Protein 2I9I (pdb70)

Nearest PDB structures (foldseek):
  2i9i-assembly1_A-2  TM=1.005E+00  e=9.615E-50  Helicobacter pylori
  3bgh-assembly1_A  TM=8.836E-01  e=1.003E-18  Helicobacter pylori 26695
  3bgh-assembly1_B  TM=8.762E-01  e=1.369E-18  Helicobacter pylori 26695
  8t8d-assembly2_B  TM=7.432E-01  e=3.259E-13  Helicobacter pylori 26695
  8t8d-assembly4_D  TM=7.577E-01  e=1.204E-12  Helicobacter pylori 26695

B-factor: mean 23.49, std 7.82, range [9.91, 57.07]

Structure (mmCIF, N/CA/C/O backbone):
data_2I9I
#
_entry.id   2I9I
#
_cell.length_a   52.544
_cell.length_b   82.803
_cell.length_c   126.236
_cell.angle_alpha   90.00
_cell.angle_beta   90.00
_cell.angle_gamma   90.00
#
_symmetry.space_group_name_H-M   'C 2 2 21'
#
loop_
_entity.id
_entity.type
_entity.pdbx_description
1 polymer 'Hypothetical protein'
2 water water
#
loop_
_atom_site.group_PDB
_atom_site.id
_atom_site.type_symbol
_atom_site.label_atom_id
_atom_site.label_alt_id
_atom_site.label_comp_id
_atom_site.label_asym_id
_atom_site.label_entity_id
_atom_site.label_seq_id
_atom_site.pdbx_PDB_ins_code
_atom_site.Cartn_x
_atom_site.Cartn_y
_atom_site.Cartn_z
_atom_site.occupancy
_atom_site.B_iso_or_equiv
_atom_site.auth_seq_id
_atom_site.auth_comp_id
_atom_site.auth_asym_id
_atom_site.auth_atom_id
_atom_site.pdbx_PDB_model_num
ATOM 1 N N . GLU A 1 19 ? 16.407 36.203 36.993 1.00 30.79 51 GLU A N 1
ATOM 2 C CA . GLU A 1 19 ? 14.993 36.176 37.474 1.00 32.27 51 GLU A CA 1
ATOM 3 C C . GLU A 1 19 ? 14.857 35.226 38.642 1.00 30.17 51 GLU A C 1
ATOM 4 O O . GLU A 1 19 ? 15.319 34.095 38.574 1.00 29.93 51 GLU A O 1
ATOM 10 N N . ARG A 1 20 ? 14.168 35.664 39.691 1.00 29.08 52 ARG A N 1
ATOM 11 C CA . ARG A 1 20 ? 13.945 34.791 40.838 1.00 28.55 52 ARG A CA 1
ATOM 12 C C . ARG A 1 20 ? 12.458 34.609 41.038 1.00 27.74 52 ARG A C 1
ATOM 13 O O . ARG A 1 20 ? 11.704 35.600 41.089 1.00 28.62 52 ARG A O 1
ATOM 21 N N . MET A 1 21 ? 12.059 33.353 41.179 1.00 25.49 53 MET A N 1
ATOM 22 C CA . MET A 1 21 ? 10.663 32.942 41.166 1.00 25.17 53 MET A CA 1
ATOM 23 C C . MET A 1 21 ? 10.329 32.126 42.417 1.00 24.19 53 MET A C 1
ATOM 24 O O . MET A 1 21 ? 11.161 31.371 42.917 1.00 22.61 53 MET A O 1
ATOM 29 N N . LYS A 1 22 ? 9.095 32.272 42.905 1.00 23.69 54 LYS A N 1
ATOM 30 C CA . LYS A 1 22 ? 8.582 31.463 43.989 1.00 24.04 54 LYS A CA 1
ATOM 31 C C . LYS A 1 22 ? 8.165 30.110 43.434 1.00 23.18 54 LYS A C 1
ATOM 32 O O . LYS A 1 22 ? 7.999 29.963 42.206 1.00 24.53 54 LYS A O 1
ATOM 38 N N . THR A 1 23 ? 8.031 29.118 44.311 1.00 21.06 55 THR A N 1
ATOM 39 C CA . THR A 1 23 ? 7.416 27.851 43.947 1.00 20.85 55 THR A CA 1
ATOM 40 C C . THR A 1 23 ? 6.223 27.539 44.840 1.00 21.48 55 THR A C 1
ATOM 41 O O . THR A 1 23 ? 6.045 28.191 45.873 1.00 21.56 55 THR A O 1
ATOM 45 N N . SER A 1 24 ? 5.472 26.506 44.466 1.00 21.69 56 SER A N 1
ATOM 46 C CA . SER A 1 24 ? 4.283 26.071 45.201 1.00 23.47 56 SER A CA 1
ATOM 47 C C . SER A 1 24 ? 4.388 24.621 45.720 1.00 24.22 56 SER A C 1
ATOM 48 O O . SER A 1 24 ? 4.888 23.726 45.027 1.00 23.10 56 SER A O 1
ATOM 51 N N . SER A 1 25 ? 3.899 24.361 46.938 1.00 25.84 57 SER A N 1
ATOM 52 C CA . SER A 1 25 ? 3.720 22.958 47.353 1.00 27.27 57 SER A CA 1
ATOM 53 C C . SER A 1 25 ? 2.312 22.443 46.993 1.00 27.60 57 SER A C 1
ATOM 54 O O . SER A 1 25 ? 2.020 21.268 47.197 1.00 28.80 57 SER A O 1
ATOM 57 N N . GLU A 1 26 ? 1.460 23.313 46.441 1.00 26.93 58 GLU A N 1
ATOM 58 C CA . GLU A 1 26 ? 0.046 22.945 46.153 1.00 27.29 58 GLU A CA 1
ATOM 59 C C . GLU A 1 26 ? -0.190 22.567 44.689 1.00 27.04 58 GLU A C 1
ATOM 60 O O . GLU A 1 26 ? -0.811 21.527 44.401 1.00 27.98 58 GLU A O 1
ATOM 66 N N . HIS A 1 27 ? 0.358 23.381 43.791 1.00 25.85 59 HIS A N 1
ATOM 67 C CA . HIS A 1 27 ? 0.110 23.289 42.348 1.00 24.10 59 HIS A CA 1
ATOM 68 C C . HIS A 1 27 ? 1.447 23.275 41.574 1.00 23.61 59 HIS A C 1
ATOM 69 O O . HIS A 1 27 ? 2.228 24.201 41.681 1.00 23.37 59 HIS A O 1
ATOM 76 N N . VAL A 1 28 ? 1.698 22.215 40.820 1.00 21.77 60 VAL A N 1
ATOM 77 C CA . VAL A 1 28 ? 2.866 22.169 39.921 1.00 22.29 60 VAL A CA 1
ATOM 78 C C . VAL A 1 28 ? 2.485 22.913 38.619 1.00 21.80 60 VAL A C 1
ATOM 79 O O . VAL A 1 28 ? 1.495 22.548 37.965 1.00 21.42 60 VAL A O 1
ATOM 83 N N . THR A 1 29 ? 3.241 23.951 38.277 1.00 21.42 61 THR A N 1
ATOM 84 C CA . THR A 1 29 ? 3.028 24.768 37.069 1.00 21.03 61 THR A CA 1
ATOM 85 C C . THR A 1 29 ? 3.146 23.833 35.837 1.00 20.71 61 THR A C 1
ATOM 86 O O . THR A 1 29 ? 4.148 23.147 35.683 1.00 20.54 61 THR A O 1
ATOM 90 N N . PRO A 1 30 ? 2.093 23.768 34.990 1.00 20.37 62 PRO A N 1
ATOM 91 C CA . PRO A 1 30 ? 2.233 22.909 33.811 1.00 20.37 62 PRO A CA 1
ATOM 92 C C . PRO A 1 30 ? 3.372 23.355 32.888 1.00 19.44 62 PRO A C 1
ATOM 93 O O . PRO A 1 30 ? 3.614 24.546 32.737 1.00 17.79 62 PRO A O 1
ATOM 97 N N . LEU A 1 31 ? 4.001 22.394 32.232 1.00 19.62 63 LEU A N 1
ATOM 98 C CA . LEU A 1 31 ? 4.934 22.734 31.128 1.00 21.13 63 LEU A CA 1
ATOM 99 C C . LEU A 1 31 ? 4.177 23.402 29.991 1.00 21.46 63 LEU A C 1
ATOM 100 O O . LEU A 1 31 ? 3.041 23.030 29.688 1.00 22.54 63 LEU A O 1
ATOM 105 N N . ASP A 1 32 ? 4.787 24.415 29.391 1.00 22.39 64 ASP A N 1
ATOM 106 C CA . ASP A 1 32 ? 4.150 25.173 28.343 1.00 23.39 64 ASP A CA 1
ATOM 107 C C . ASP A 1 32 ? 5.216 25.538 27.314 1.00 22.22 64 ASP A C 1
ATOM 108 O O . ASP A 1 32 ? 5.692 26.663 27.303 1.00 21.26 64 ASP A O 1
ATOM 113 N N . PHE A 1 33 ? 5.620 24.574 26.497 1.00 21.11 65 PHE A N 1
ATOM 114 C CA . PHE A 1 33 ? 6.688 24.811 25.495 1.00 20.75 65 PHE A CA 1
ATOM 115 C C . PHE A 1 33 ? 6.077 25.352 24.197 1.00 21.50 65 PHE A C 1
ATOM 116 O O . PHE A 1 33 ? 6.023 24.657 23.175 1.00 21.21 65 PHE A O 1
ATOM 124 N N . ASN A 1 34 ? 5.666 26.611 24.260 1.00 22.33 66 ASN A N 1
ATOM 125 C CA . ASN A 1 34 ? 5.075 27.301 23.139 1.00 23.29 66 ASN A CA 1
ATOM 126 C C . ASN A 1 34 ? 5.250 28.808 23.253 1.00 24.47 66 ASN A C 1
ATOM 127 O O . ASN A 1 34 ? 4.910 29.448 24.287 1.00 25.57 66 ASN A O 1
ATOM 132 N N . TYR A 1 35 ? 5.785 29.387 22.188 1.00 24.23 67 TYR A N 1
ATOM 133 C CA . TYR A 1 35 ? 6.068 30.798 22.125 1.00 25.03 67 TYR A CA 1
ATOM 134 C C . TYR A 1 35 ? 5.340 31.294 20.883 1.00 27.49 67 TYR A C 1
ATOM 135 O O . TYR A 1 35 ? 5.700 30.910 19.782 1.00 26.80 67 TYR A O 1
ATOM 144 N N . PRO A 1 36 ? 4.269 32.074 21.055 1.00 29.86 68 PRO A N 1
ATOM 145 C CA . PRO A 1 36 ? 3.513 32.558 19.881 1.00 31.22 68 PRO A CA 1
ATOM 146 C C . PRO A 1 36 ? 4.344 33.352 18.866 1.00 31.62 68 PRO A C 1
ATOM 147 O O . PRO A 1 36 ? 5.037 34.294 19.239 1.00 32.13 68 PRO A O 1
ATOM 151 N N . ILE A 1 37 ? 4.286 32.935 17.603 1.00 32.27 69 ILE A N 1
ATOM 152 C CA . ILE A 1 37 ? 5.002 33.602 16.491 1.00 32.82 69 ILE A CA 1
ATOM 153 C C . ILE A 1 37 ? 3.989 34.290 15.540 1.00 33.37 69 ILE A C 1
ATOM 154 O O . ILE A 1 37 ? 2.993 33.704 15.168 1.00 32.65 69 ILE A O 1
ATOM 159 N N . HIS A 1 38 ? 4.258 35.534 15.174 1.00 33.97 70 HIS A N 1
ATOM 160 C CA . HIS A 1 38 ? 3.347 36.350 14.361 1.00 35.68 70 HIS A CA 1
ATOM 161 C C . HIS A 1 38 ? 4.104 36.830 13.111 1.00 35.09 70 HIS A C 1
ATOM 162 O O . HIS A 1 38 ? 4.729 37.885 13.110 1.00 35.91 70 HIS A O 1
ATOM 169 N N . ILE A 1 39 ? 4.095 36.007 12.072 1.00 35.32 71 ILE A N 1
ATOM 170 C CA . ILE A 1 39 ? 4.791 36.311 10.823 1.00 34.57 71 ILE A CA 1
ATOM 171 C C . ILE A 1 39 ? 3.774 36.074 9.714 1.00 34.67 71 ILE A C 1
ATOM 172 O O . ILE A 1 39 ? 3.168 35.012 9.648 1.00 35.05 71 ILE A O 1
ATOM 177 N N . VAL A 1 40 ? 3.577 37.077 8.859 1.00 35.49 72 VAL A N 1
ATOM 178 C CA . VAL A 1 40 ? 2.683 36.945 7.700 1.00 36.25 72 VAL A CA 1
ATOM 179 C C . VAL A 1 40 ? 3.287 35.973 6.673 1.00 35.85 72 VAL A C 1
ATOM 180 O O . VAL A 1 40 ? 4.450 36.131 6.277 1.00 35.74 72 VAL A O 1
ATOM 184 N N . GLN A 1 41 ? 2.495 34.982 6.259 1.00 35.30 73 GLN A N 1
ATOM 185 C CA . GLN A 1 41 ? 2.912 34.012 5.239 1.00 34.98 73 GLN A CA 1
ATOM 186 C C . GLN A 1 41 ? 3.458 34.709 3.981 1.00 34.56 73 GLN A C 1
ATOM 187 O O . GLN A 1 41 ? 2.722 35.370 3.239 1.00 34.62 73 GLN A O 1
ATOM 193 N N . ALA A 1 42 ? 4.767 34.595 3.771 1.00 33.34 74 ALA A N 1
ATOM 194 C CA . ALA A 1 42 ? 5.397 35.124 2.567 1.00 32.15 74 ALA A CA 1
ATOM 195 C C . ALA A 1 42 ? 5.192 34.164 1.384 1.00 31.75 74 ALA A C 1
ATOM 196 O O . ALA A 1 42 ? 4.866 32.985 1.576 1.00 31.04 74 ALA A O 1
ATOM 198 N N . PRO A 1 43 ? 5.379 34.655 0.140 1.00 32.30 75 PRO A N 1
ATOM 199 C CA . PRO A 1 43 ? 5.269 33.697 -0.983 1.00 32.15 75 PRO A CA 1
ATOM 200 C C . PRO A 1 43 ? 6.416 32.670 -1.027 1.00 31.18 75 PRO A C 1
ATOM 201 O O . PRO A 1 43 ? 7.519 32.939 -0.539 1.00 31.16 75 PRO A O 1
ATOM 205 N N . GLN A 1 44 ? 6.148 31.507 -1.606 1.00 31.05 76 GLN A N 1
ATOM 206 C CA . GLN A 1 44 ? 7.167 30.478 -1.783 1.00 30.50 76 GLN A CA 1
ATOM 207 C C . GLN A 1 44 ? 8.392 30.997 -2.523 1.00 29.57 76 GLN A C 1
ATOM 208 O O . GLN A 1 44 ? 8.265 31.512 -3.630 1.00 30.25 76 GLN A O 1
ATOM 214 N N . ASN A 1 45 ? 9.576 30.856 -1.931 1.00 26.85 77 ASN A N 1
ATOM 215 C CA . ASN A 1 45 ? 10.804 31.259 -2.614 1.00 25.49 77 ASN A CA 1
ATOM 216 C C . ASN A 1 45 ? 11.572 30.117 -3.290 1.00 23.81 77 ASN A C 1
ATOM 217 O O . ASN A 1 45 ? 12.623 30.351 -3.912 1.00 24.11 77 ASN A O 1
ATOM 222 N N . HIS A 1 46 ? 11.041 28.900 -3.174 1.00 22.97 78 HIS A N 1
ATOM 223 C CA . HIS A 1 46 ? 11.611 27.681 -3.783 1.00 24.08 78 HIS A CA 1
ATOM 224 C C . HIS A 1 46 ? 13.018 27.261 -3.280 1.00 24.26 78 HIS A C 1
ATOM 225 O O . HIS A 1 46 ? 13.655 26.372 -3.882 1.00 25.02 78 HIS A O 1
ATOM 232 N N . HIS A 1 47 ? 13.501 27.899 -2.209 1.00 22.88 79 HIS A N 1
ATOM 233 C CA . HIS A 1 47 ? 14.729 27.474 -1.525 1.00 21.56 79 HIS A CA 1
ATOM 234 C C . HIS A 1 47 ? 14.381 26.431 -0.451 1.00 21.60 79 HIS A C 1
ATOM 235 O O . HIS A 1 47 ? 13.266 26.439 0.134 1.00 21.81 79 HIS A O 1
ATOM 242 N N . VAL A 1 48 ? 15.289 25.507 -0.214 1.00 19.26 80 VAL A N 1
ATOM 243 C CA . VAL A 1 48 ? 15.038 24.529 0.822 1.00 18.54 80 VAL A CA 1
ATOM 244 C C . VAL A 1 48 ? 16.140 24.621 1.874 1.00 17.54 80 VAL A C 1
ATOM 245 O O . VAL A 1 48 ? 17.316 24.608 1.550 1.00 17.41 80 VAL A O 1
ATOM 249 N N . VAL A 1 49 ? 15.733 24.686 3.135 1.00 16.61 81 VAL A N 1
ATOM 250 C CA . VAL A 1 49 ? 16.728 24.706 4.221 1.00 17.58 81 VAL A CA 1
ATOM 251 C C . VAL A 1 49 ? 16.677 23.374 5.011 1.00 16.65 81 VAL A C 1
ATOM 252 O O . VAL A 1 49 ? 15.639 22.704 5.006 1.00 17.16 81 VAL A O 1
ATOM 256 N N . GLY A 1 50 ? 17.761 23.026 5.712 1.00 14.13 82 GLY A N 1
ATOM 257 C CA . GLY A 1 50 ? 17.791 21.800 6.495 1.00 15.22 82 GLY A CA 1
ATOM 258 C C . GLY A 1 50 ? 17.921 22.242 7.937 1.00 15.22 82 GLY A C 1
ATOM 259 O O . GLY A 1 50 ? 18.383 23.366 8.207 1.00 15.58 82 GLY A O 1
ATOM 260 N N . ILE A 1 51 ? 17.392 21.434 8.830 1.00 15.11 83 ILE A N 1
ATOM 261 C CA . ILE A 1 51 ? 17.530 21.648 10.274 1.00 17.65 83 ILE A CA 1
ATOM 262 C C . ILE A 1 51 ? 18.038 20.318 10.835 1.00 17.52 83 ILE A C 1
ATOM 263 O O . ILE A 1 51 ? 17.433 19.259 10.590 1.00 18.25 83 ILE A O 1
ATOM 268 N N . LEU A 1 52 ? 19.151 20.354 11.563 1.00 18.14 84 LEU A N 1
ATOM 269 C CA . LEU A 1 52 ? 19.709 19.134 12.146 1.00 19.03 84 LEU A CA 1
ATOM 270 C C . LEU A 1 52 ? 19.020 18.912 13.502 1.00 19.67 84 LEU A C 1
ATOM 271 O O . LEU A 1 52 ? 18.534 19.855 14.119 1.00 18.14 84 LEU A O 1
ATOM 276 N N . THR A 1 53 ? 18.930 17.665 13.915 1.00 20.70 85 THR A N 1
ATOM 277 C CA . THR A 1 53 ? 18.429 17.354 15.260 1.00 21.31 85 THR A CA 1
ATOM 278 C C . THR A 1 53 ? 19.324 18.114 16.254 1.00 21.30 85 THR A C 1
ATOM 279 O O . THR A 1 53 ? 20.541 18.051 16.152 1.00 20.92 85 THR A O 1
ATOM 283 N N . PRO A 1 54 ? 18.726 18.903 17.152 1.00 21.62 86 PRO A N 1
ATOM 284 C CA . PRO A 1 54 ? 19.615 19.606 18.098 1.00 22.47 86 PRO A CA 1
ATOM 285 C C . PRO A 1 54 ? 20.356 18.638 19.006 1.00 23.47 86 PRO A C 1
ATOM 286 O O . PRO A 1 54 ? 19.879 17.503 19.265 1.00 24.08 86 PRO A O 1
ATOM 290 N N . ARG A 1 55 ? 21.526 19.086 19.465 1.00 23.80 87 ARG A N 1
ATOM 291 C CA . ARG A 1 55 ? 22.337 18.357 20.424 1.00 23.64 87 ARG A CA 1
ATOM 292 C C . ARG A 1 55 ? 22.532 19.211 21.696 1.00 21.95 87 ARG A C 1
ATOM 293 O O . ARG A 1 55 ? 23.598 19.848 21.885 1.00 20.72 87 ARG A O 1
ATOM 301 N N . ILE A 1 56 ? 21.484 19.219 22.521 1.00 20.75 88 ILE A N 1
ATOM 302 C CA . ILE A 1 56 ? 21.496 19.885 23.823 1.00 20.02 88 ILE A CA 1
ATOM 303 C C . ILE A 1 56 ? 21.770 18.834 24.928 1.00 18.38 88 ILE A C 1
ATOM 304 O O . ILE A 1 56 ? 20.962 17.907 25.138 1.00 20.15 88 ILE A O 1
ATOM 309 N N . GLN A 1 57 ? 22.945 18.939 25.554 1.00 16.11 89 GLN A N 1
ATOM 310 C CA . GLN A 1 57 ? 23.327 18.069 26.641 1.00 15.89 89 GLN A CA 1
ATOM 311 C C . GLN A 1 57 ? 22.743 18.674 27.882 1.00 14.39 89 GLN A C 1
ATOM 312 O O . GLN A 1 57 ? 22.792 19.922 28.083 1.00 13.26 89 GLN A O 1
ATOM 318 N N . VAL A 1 58 ? 22.172 17.821 28.717 1.00 13.38 90 VAL A N 1
ATOM 319 C CA . VAL A 1 58 ? 21.468 18.370 29.895 1.00 13.44 90 VAL A CA 1
ATOM 320 C C . VAL A 1 58 ? 21.865 17.636 31.167 1.00 13.78 90 VAL A C 1
ATOM 321 O O . VAL A 1 58 ? 22.325 16.472 31.112 1.00 14.42 90 VAL A O 1
ATOM 325 N N . SER A 1 59 ? 21.612 18.281 32.312 1.00 14.93 91 SER A N 1
ATOM 326 C CA . SER A 1 59 ? 21.728 17.575 33.615 1.00 15.62 91 SER A CA 1
ATOM 327 C C . SER A 1 59 ? 20.697 16.453 33.783 1.00 16.35 91 SER A C 1
ATOM 328 O O . SER A 1 59 ? 19.625 16.504 33.177 1.00 14.49 91 SER A O 1
ATOM 331 N N . ASP A 1 60 ? 21.010 15.464 34.620 1.00 16.89 92 ASP A N 1
ATOM 332 C CA . ASP A 1 60 ? 20.138 14.289 34.809 1.00 19.25 92 ASP A CA 1
ATOM 333 C C . ASP A 1 60 ? 18.689 14.632 35.157 1.00 18.36 92 ASP A C 1
ATOM 334 O O . ASP A 1 60 ? 17.782 14.019 34.583 1.00 19.59 92 ASP A O 1
ATOM 339 N N . ASN A 1 61 ? 18.464 15.627 36.032 1.00 16.92 93 ASN A N 1
ATOM 340 C CA . ASN A 1 61 ? 17.099 16.091 36.328 1.00 17.16 93 ASN A CA 1
ATOM 341 C C . ASN A 1 61 ? 16.309 16.590 35.099 1.00 16.35 93 ASN A C 1
ATOM 342 O O . ASN A 1 61 ? 15.094 16.724 35.186 1.00 17.24 93 ASN A O 1
ATOM 347 N N . LEU A 1 62 ? 17.003 16.892 33.985 1.00 16.05 94 LEU A N 1
ATOM 348 C CA . LEU A 1 62 ? 16.312 17.409 32.784 1.00 16.82 94 LEU A CA 1
ATOM 349 C C . LEU A 1 62 ? 16.102 16.356 31.717 1.00 17.54 94 LEU A C 1
ATOM 350 O O . LEU A 1 62 ? 15.390 16.607 30.719 1.00 17.64 94 LEU A O 1
ATOM 355 N N . LYS A 1 63 ? 16.676 15.181 31.929 1.00 18.53 95 LYS A N 1
ATOM 356 C CA . LYS A 1 63 ? 16.519 14.060 30.962 1.00 21.56 95 LYS A CA 1
ATOM 357 C C . LYS A 1 63 ? 15.082 13.636 30.645 1.00 21.97 95 LYS A C 1
ATOM 358 O O . LYS A 1 63 ? 14.794 13.347 29.470 1.00 22.80 95 LYS A O 1
ATOM 364 N N . PRO A 1 64 ? 14.169 13.624 31.648 1.00 21.68 96 PRO A N 1
ATOM 365 C CA . PRO A 1 64 ? 12.741 13.363 31.365 1.00 21.47 96 PRO A CA 1
ATOM 366 C C . PRO A 1 64 ? 12.025 14.406 30.490 1.00 20.68 96 PRO A C 1
ATOM 367 O O . PRO A 1 64 ? 10.950 14.097 29.952 1.00 20.76 96 PRO A O 1
ATOM 371 N N . TYR A 1 65 ? 12.614 15.597 30.334 1.00 19.29 97 TYR A N 1
ATOM 372 C CA . TYR A 1 65 ? 11.977 16.755 29.696 1.00 19.54 97 TYR A CA 1
ATOM 373 C C . TYR A 1 65 ? 12.609 17.132 28.360 1.00 19.05 97 TYR A C 1
ATOM 374 O O . TYR A 1 65 ? 11.985 17.829 27.566 1.00 18.77 97 TYR A O 1
ATOM 383 N N . ILE A 1 66 ? 13.874 16.767 28.155 1.00 18.10 98 ILE A N 1
ATOM 384 C CA . ILE A 1 66 ? 14.618 17.377 27.029 1.00 18.47 98 ILE A CA 1
ATOM 385 C C . ILE A 1 66 ? 14.036 17.051 25.644 1.00 19.21 98 ILE A C 1
ATOM 386 O O . ILE A 1 66 ? 14.036 17.901 24.733 1.00 17.06 98 ILE A O 1
ATOM 391 N N . ASP A 1 67 ? 13.563 15.821 25.477 1.00 20.42 99 ASP A N 1
ATOM 392 C CA . ASP A 1 67 ? 12.904 15.478 24.194 1.00 22.59 99 ASP A CA 1
ATOM 393 C C . ASP A 1 67 ? 11.689 16.340 23.875 1.00 21.82 99 ASP A C 1
ATOM 394 O O . ASP A 1 67 ? 11.553 16.803 22.745 1.00 21.53 99 ASP A O 1
ATOM 399 N N . LYS A 1 68 ? 10.787 16.524 24.848 1.00 22.68 100 LYS A N 1
ATOM 400 C CA . LYS A 1 68 ? 9.653 17.448 24.701 1.00 22.52 100 LYS A CA 1
ATOM 401 C C . LYS A 1 68 ? 10.104 18.886 24.353 1.00 21.59 100 LYS A C 1
ATOM 402 O O . LYS A 1 68 ? 9.571 19.537 23.444 1.00 19.96 100 LYS A O 1
ATOM 408 N N . PHE A 1 69 ? 11.134 19.362 25.064 1.00 20.14 101 PHE A N 1
ATOM 409 C CA . PHE A 1 69 ? 11.701 20.673 24.863 1.00 19.51 101 PHE A CA 1
ATOM 410 C C . PHE A 1 69 ? 12.231 20.835 23.430 1.00 20.06 101 PHE A C 1
ATOM 411 O O . PHE A 1 69 ? 11.857 21.786 22.728 1.00 19.81 101 PHE A O 1
ATOM 419 N N . GLN A 1 70 ? 13.122 19.930 23.034 1.00 20.70 102 GLN A N 1
ATOM 420 C CA . GLN A 1 70 ? 13.794 19.990 21.721 1.00 21.72 102 GLN A CA 1
ATOM 421 C C . GLN A 1 70 ? 12.792 19.868 20.590 1.00 20.61 102 GLN A C 1
ATOM 422 O O . GLN A 1 70 ? 12.902 20.599 19.613 1.00 21.24 102 GLN A O 1
ATOM 428 N N . ASP A 1 71 ? 11.848 18.940 20.735 1.00 21.96 103 ASP A N 1
ATOM 429 C CA . ASP A 1 71 ? 10.817 18.677 19.704 1.00 22.47 103 ASP A CA 1
ATOM 430 C C . ASP A 1 71 ? 9.961 19.927 19.429 1.00 21.47 103 ASP A C 1
ATOM 431 O O . ASP A 1 71 ? 9.718 20.284 18.256 1.00 20.29 103 ASP A O 1
ATOM 436 N N . ALA A 1 72 ? 9.514 20.593 20.503 1.00 18.83 104 ALA A N 1
ATOM 437 C CA . ALA A 1 72 ? 8.812 21.877 20.407 1.00 19.84 104 ALA A CA 1
ATOM 438 C C . ALA A 1 72 ? 9.610 22.983 19.740 1.00 19.42 104 ALA A C 1
ATOM 439 O O . ALA A 1 72 ? 9.086 23.669 18.868 1.00 19.31 104 ALA A O 1
ATOM 441 N N . LEU A 1 73 ? 10.847 23.208 20.196 1.00 19.25 105 LEU A N 1
ATOM 442 C CA . LEU A 1 73 ? 11.744 24.169 19.591 1.00 20.46 105 LEU A CA 1
ATOM 443 C C . LEU A 1 73 ? 11.896 23.959 18.089 1.00 20.03 105 LEU A C 1
ATOM 444 O O . LEU A 1 73 ? 11.783 24.900 17.330 1.00 20.11 105 LEU A O 1
ATOM 449 N N . ILE A 1 74 ? 12.194 22.733 17.674 1.00 20.42 106 ILE A N 1
ATOM 450 C CA . ILE A 1 74 ? 12.431 22.420 16.264 1.00 21.44 106 ILE A CA 1
ATOM 451 C C . ILE A 1 74 ? 11.167 22.635 15.442 1.00 19.95 106 ILE A C 1
ATOM 452 O O . ILE A 1 74 ? 11.234 23.214 14.367 1.00 19.61 106 ILE A O 1
ATOM 457 N N . ASN A 1 75 ? 10.030 22.215 15.988 1.00 18.69 107 ASN A N 1
ATOM 458 C CA . ASN A 1 75 ? 8.732 22.432 15.344 1.00 19.41 107 ASN A CA 1
ATOM 459 C C . ASN A 1 75 ? 8.473 23.926 15.152 1.00 18.72 107 ASN A C 1
ATOM 460 O O . ASN A 1 75 ? 8.125 24.366 14.042 1.00 17.66 107 ASN A O 1
ATOM 465 N N . GLN A 1 76 ? 8.711 24.728 16.184 1.00 16.93 108 GLN A N 1
ATOM 466 C CA . GLN A 1 76 ? 8.475 26.172 16.042 1.00 17.42 108 GLN A CA 1
ATOM 467 C C . GLN A 1 76 ? 9.471 26.862 15.077 1.00 16.85 108 GLN A C 1
ATOM 468 O O . GLN A 1 76 ? 9.068 27.726 14.276 1.00 18.07 108 GLN A O 1
ATOM 474 N N . ILE A 1 77 ? 10.758 26.502 15.161 1.00 17.14 109 ILE A N 1
ATOM 475 C CA . ILE A 1 77 ? 11.766 27.075 14.247 1.00 17.24 109 ILE A CA 1
ATOM 476 C C . ILE A 1 77 ? 11.413 26.726 12.777 1.00 17.43 109 ILE A C 1
ATOM 477 O O . ILE A 1 77 ? 11.525 27.607 11.876 1.00 17.11 109 ILE A O 1
ATOM 482 N N . GLN A 1 78 ? 11.018 25.465 12.546 1.00 16.70 110 GLN A N 1
ATOM 483 C CA . GLN A 1 78 ? 10.529 25.029 11.219 1.00 17.98 110 GLN A CA 1
ATOM 484 C C . GLN A 1 78 ? 9.430 25.977 10.718 1.00 18.30 110 GLN A C 1
ATOM 485 O O . GLN A 1 78 ? 9.449 26.428 9.569 1.00 18.32 110 GLN A O 1
ATOM 491 N N . THR A 1 79 ? 8.490 26.334 11.593 1.00 18.12 111 THR A N 1
ATOM 492 C CA . THR A 1 79 ? 7.386 27.239 11.179 1.00 19.20 111 THR A CA 1
ATOM 493 C C . THR A 1 79 ? 7.865 28.681 10.856 1.00 19.55 111 THR A C 1
ATOM 494 O O . THR A 1 79 ? 7.304 29.341 9.997 1.00 18.92 111 THR A O 1
ATOM 498 N N . ILE A 1 80 ? 8.950 29.145 11.484 1.00 19.65 112 ILE A N 1
ATOM 499 C CA . ILE A 1 80 ? 9.513 30.451 11.169 1.00 20.09 112 ILE A CA 1
ATOM 500 C C . ILE A 1 80 ? 9.971 30.424 9.691 1.00 20.51 112 ILE A C 1
ATOM 501 O O . ILE A 1 80 ? 9.695 31.358 8.923 1.00 20.34 112 ILE A O 1
ATOM 506 N N . PHE A 1 81 ? 10.717 29.394 9.318 1.00 19.34 113 PHE A N 1
ATOM 507 C CA . PHE A 1 81 ? 11.287 29.329 7.975 1.00 19.17 113 PHE A CA 1
ATOM 508 C C . PHE A 1 81 ? 10.156 29.195 6.955 1.00 20.26 113 PHE A C 1
ATOM 509 O O . PHE A 1 81 ? 10.224 29.800 5.881 1.00 19.81 113 PHE A O 1
ATOM 517 N N . GLU A 1 82 ? 9.161 28.366 7.274 1.00 20.63 114 GLU A N 1
ATOM 518 C CA . GLU A 1 82 ? 8.008 28.128 6.391 1.00 22.00 114 GLU A CA 1
ATOM 519 C C . GLU A 1 82 ? 7.181 29.400 6.171 1.00 22.26 114 GLU A C 1
ATOM 520 O O . GLU A 1 82 ? 6.844 29.705 5.027 1.00 21.64 114 GLU A O 1
ATOM 526 N N . LYS A 1 83 ? 6.848 30.119 7.252 1.00 21.24 115 LYS A N 1
ATOM 527 C CA . LYS A 1 83 ? 6.229 31.437 7.163 1.00 22.94 115 LYS A CA 1
ATOM 528 C C . LYS A 1 83 ? 7.035 32.438 6.344 1.00 22.84 115 LYS A C 1
ATOM 529 O O . LYS A 1 83 ? 6.454 33.309 5.676 1.00 24.09 115 LYS A O 1
ATOM 535 N N . ARG A 1 84 ? 8.369 32.321 6.365 1.00 22.74 116 ARG A N 1
ATOM 536 C CA . ARG A 1 84 ? 9.177 33.226 5.573 1.00 22.76 116 ARG A CA 1
ATOM 537 C C . ARG A 1 84 ? 9.364 32.731 4.126 1.00 22.76 116 ARG A C 1
ATOM 538 O O . ARG A 1 84 ? 10.072 33.373 3.359 1.00 24.11 116 ARG A O 1
ATOM 546 N N . GLY A 1 85 ? 8.763 31.593 3.795 1.00 22.96 117 GLY A N 1
ATOM 547 C CA . GLY A 1 85 ? 8.668 31.115 2.388 1.00 22.63 117 GLY A CA 1
ATOM 548 C C . GLY A 1 85 ? 9.604 29.997 1.940 1.00 22.36 117 GLY A C 1
ATOM 549 O O . GLY A 1 85 ? 9.617 29.642 0.756 1.00 21.81 117 GLY A O 1
ATOM 550 N N . TYR A 1 86 ? 10.390 29.445 2.879 1.00 21.94 118 TYR A N 1
ATOM 551 C CA . TYR A 1 86 ? 11.314 28.332 2.648 1.00 20.79 118 TYR A CA 1
ATOM 552 C C . TYR A 1 86 ? 10.647 26.995 2.834 1.00 21.33 118 TYR A C 1
ATOM 553 O O . TYR A 1 86 ? 9.736 26.828 3.650 1.00 22.75 118 TYR A O 1
ATOM 562 N N . GLN A 1 87 ? 11.118 26.011 2.101 1.00 21.25 119 GLN A N 1
ATOM 563 C CA . GLN A 1 87 ? 10.781 24.650 2.459 1.00 22.13 119 GLN A CA 1
ATOM 564 C C . GLN A 1 87 ? 11.804 24.164 3.474 1.00 21.32 119 GLN A C 1
ATOM 565 O O . GLN A 1 87 ? 12.946 24.619 3.471 1.00 20.10 119 GLN A O 1
ATOM 571 N N . VAL A 1 88 ? 11.404 23.228 4.327 1.00 20.06 120 VAL A N 1
ATOM 572 C CA . VAL A 1 88 ? 12.269 22.774 5.409 1.00 19.94 120 VAL A CA 1
ATOM 573 C C . VAL A 1 88 ? 12.357 21.259 5.431 1.00 20.10 120 VAL A C 1
ATOM 574 O O . VAL A 1 88 ? 11.329 20.562 5.434 1.00 21.85 120 VAL A O 1
ATOM 578 N N . LEU A 1 89 ? 13.581 20.771 5.497 1.00 18.30 121 LEU A N 1
ATOM 579 C CA . LEU A 1 89 ? 13.843 19.337 5.668 1.00 20.20 121 LEU A CA 1
ATOM 580 C C . LEU A 1 89 ? 14.614 19.099 6.948 1.00 20.80 121 LEU A C 1
ATOM 581 O O . LEU A 1 89 ? 15.460 19.918 7.313 1.00 20.83 121 LEU A O 1
ATOM 586 N N . ARG A 1 90 ? 14.345 17.976 7.607 1.00 22.31 122 ARG A N 1
ATOM 587 C CA . ARG A 1 90 ? 15.089 17.617 8.793 1.00 23.18 122 ARG A CA 1
ATOM 588 C C . ARG A 1 90 ? 16.122 16.532 8.519 1.00 23.62 122 ARG A C 1
ATOM 589 O O . ARG A 1 90 ? 15.890 15.621 7.700 1.00 23.59 122 ARG A O 1
ATOM 597 N N . PHE A 1 91 ? 17.265 16.648 9.182 1.00 23.40 123 PHE A N 1
ATOM 598 C CA . PHE A 1 91 ? 18.361 15.689 9.074 1.00 24.82 123 PHE A CA 1
ATOM 599 C C . PHE A 1 91 ? 18.891 15.313 10.441 1.00 27.13 123 PHE A C 1
ATOM 600 O O . PHE A 1 91 ? 18.923 16.162 11.333 1.00 24.74 123 PHE A O 1
ATOM 608 N N . GLN A 1 92 ? 19.313 14.053 10.576 1.00 29.21 124 GLN A N 1
ATOM 609 C CA . GLN A 1 92 ? 19.858 13.526 11.842 1.00 33.13 124 GLN A CA 1
ATOM 610 C C . GLN A 1 92 ? 21.083 14.315 12.279 1.00 32.97 124 GLN A C 1
ATOM 611 O O . GLN A 1 92 ? 21.178 14.692 13.433 1.00 33.51 124 GLN A O 1
ATOM 617 N N . ASP A 1 93 ? 22.005 14.553 11.350 1.00 34.51 125 ASP A N 1
ATOM 618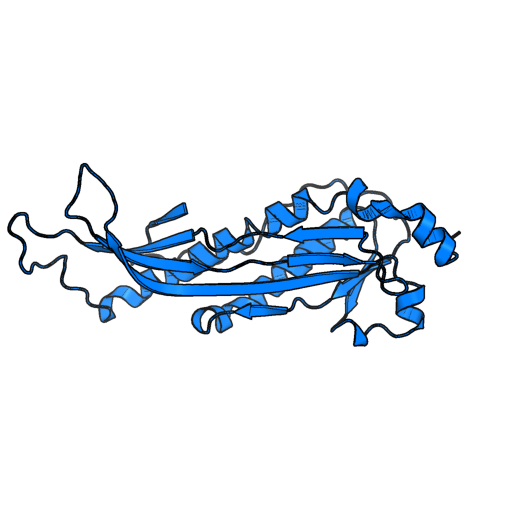 C CA . ASP A 1 93 ? 23.289 15.208 11.623 1.00 36.09 125 ASP A CA 1
ATOM 619 C C . ASP A 1 93 ? 23.915 15.637 10.308 1.00 36.75 125 ASP A C 1
ATOM 620 O O . ASP A 1 93 ? 23.362 15.365 9.233 1.00 36.06 125 ASP A O 1
ATOM 625 N N . GLU A 1 94 ? 25.058 16.313 10.394 1.00 37.67 126 GLU A N 1
ATOM 626 C CA . GLU A 1 94 ? 25.791 16.787 9.230 1.00 38.86 126 GLU A CA 1
ATOM 627 C C . GLU A 1 94 ? 26.071 15.663 8.236 1.00 39.62 126 GLU A C 1
ATOM 628 O O . GLU A 1 94 ? 25.983 15.879 7.021 1.00 39.80 126 GLU A O 1
ATOM 634 N N . LYS A 1 95 ? 26.405 14.476 8.758 1.00 40.20 127 LYS A N 1
ATOM 635 C CA . LYS A 1 95 ? 26.779 13.317 7.932 1.00 41.00 127 LYS A CA 1
ATOM 636 C C . LYS A 1 95 ? 25.597 12.699 7.179 1.00 39.94 127 LYS A C 1
ATOM 637 O O . LYS A 1 95 ? 25.806 12.016 6.169 1.00 40.35 127 LYS A O 1
ATOM 643 N N . ALA A 1 96 ? 24.374 12.944 7.663 1.00 38.83 128 ALA A N 1
ATOM 644 C CA . ALA A 1 96 ? 23.143 12.491 7.004 1.00 37.23 128 ALA A CA 1
ATOM 645 C C . ALA A 1 96 ? 22.883 13.233 5.696 1.00 36.20 128 ALA A C 1
ATOM 646 O O . ALA A 1 96 ? 22.069 12.784 4.884 1.00 36.39 128 ALA A O 1
ATOM 648 N N . LEU A 1 97 ? 23.539 14.377 5.499 1.00 35.20 129 LEU A N 1
ATOM 649 C CA . LEU A 1 97 ? 23.454 15.083 4.204 1.00 34.18 129 LEU A CA 1
ATOM 650 C C . LEU A 1 97 ? 24.419 14.430 3.217 1.00 33.69 129 LEU A C 1
ATOM 65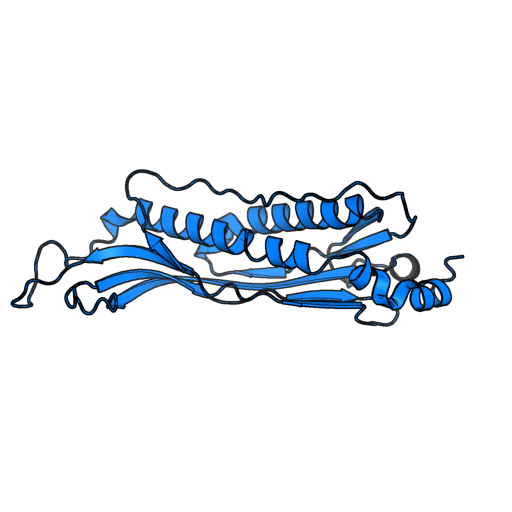1 O O . LEU A 1 97 ? 25.641 14.547 3.358 1.00 32.78 129 LEU A O 1
ATOM 656 N N . ASN A 1 98 ? 23.869 13.733 2.224 1.00 33.03 130 ASN A N 1
ATOM 657 C CA . ASN A 1 98 ? 24.709 13.163 1.165 1.00 32.30 130 ASN A CA 1
ATOM 658 C C . ASN A 1 98 ? 25.192 14.275 0.232 1.00 31.62 130 ASN A C 1
ATOM 659 O O . ASN A 1 98 ? 24.731 15.406 0.334 1.00 31.68 130 ASN A O 1
ATOM 664 N N . ALA A 1 99 ? 26.124 13.959 -0.664 1.00 31.85 131 ALA A N 1
ATOM 665 C CA . ALA A 1 99 ? 26.692 14.944 -1.604 1.00 31.65 131 ALA A CA 1
ATOM 666 C C . ALA A 1 99 ? 25.660 15.711 -2.427 1.00 31.17 131 ALA A C 1
ATOM 667 O O . ALA A 1 99 ? 25.792 16.918 -2.615 1.00 31.90 131 ALA A O 1
ATOM 669 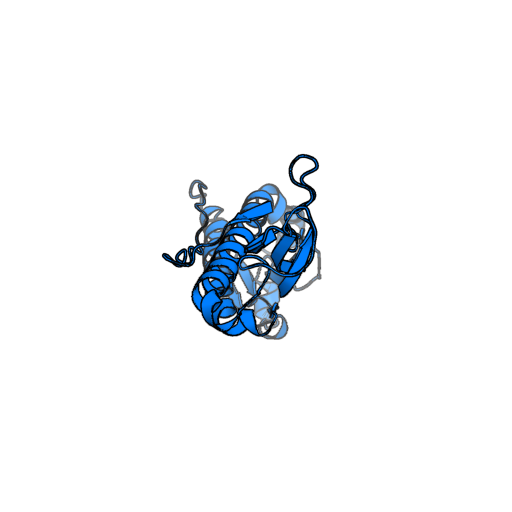N N . GLN A 1 100 ? 24.639 15.026 -2.931 1.00 31.10 132 GLN A N 1
ATOM 670 C CA . GLN A 1 100 ? 23.572 15.721 -3.647 1.00 30.52 132 GLN A CA 1
ATOM 671 C C . GLN A 1 100 ? 22.695 16.617 -2.763 1.00 28.61 132 GLN A C 1
ATOM 672 O O . GLN A 1 100 ? 22.287 17.673 -3.216 1.00 28.44 132 GLN A O 1
ATOM 678 N N . ASP A 1 101 ? 22.410 16.201 -1.524 1.00 26.41 133 ASP A N 1
ATOM 679 C CA . ASP A 1 101 ? 21.693 17.048 -0.552 1.00 24.22 133 ASP A CA 1
ATOM 680 C C . ASP A 1 101 ? 22.421 18.366 -0.311 1.00 22.44 133 ASP A C 1
ATOM 681 O O . ASP A 1 101 ? 21.797 19.422 -0.275 1.00 20.83 133 ASP A O 1
ATOM 686 N N . LYS A 1 102 ? 23.743 18.288 -0.127 1.00 21.17 134 LYS A N 1
ATOM 687 C CA . LYS A 1 102 ? 24.555 19.465 0.167 1.00 21.51 134 LYS A CA 1
ATOM 688 C C . LYS A 1 102 ? 24.538 20.453 -1.007 1.00 20.75 134 LYS A C 1
ATOM 689 O O . LYS A 1 102 ? 24.511 21.647 -0.805 1.00 20.74 134 LYS A O 1
ATOM 695 N N . ARG A 1 103 ? 24.477 19.948 -2.225 1.00 22.20 135 ARG A N 1
ATOM 696 C CA . ARG A 1 103 ? 24.445 20.781 -3.428 1.00 23.97 135 ARG A CA 1
ATOM 697 C C . ARG A 1 103 ? 23.128 21.507 -3.556 1.00 22.62 135 ARG A C 1
ATOM 698 O O . ARG A 1 103 ? 23.082 22.676 -3.975 1.00 24.12 135 ARG A O 1
ATOM 706 N N . LYS A 1 104 ? 22.068 20.856 -3.127 1.00 20.98 136 LYS A N 1
ATOM 707 C CA . LYS A 1 104 ? 20.714 21.343 -3.283 1.00 20.89 136 LYS A CA 1
ATOM 708 C C . LYS A 1 104 ? 20.218 22.274 -2.168 1.00 19.72 136 LYS A C 1
ATOM 709 O O . LYS A 1 104 ? 19.546 23.237 -2.425 1.00 18.94 136 LYS A O 1
ATOM 715 N N . ILE A 1 105 ? 20.540 21.930 -0.926 1.00 18.13 137 ILE A N 1
ATOM 716 C CA . ILE A 1 105 ? 20.103 22.683 0.235 1.00 18.39 137 ILE A CA 1
ATOM 717 C C . ILE A 1 105 ? 20.735 24.089 0.250 1.00 16.65 137 ILE A C 1
ATOM 718 O O . ILE A 1 105 ? 21.957 24.224 0.052 1.00 18.49 137 ILE A O 1
ATOM 723 N N . PHE A 1 106 ? 19.932 25.117 0.523 1.00 16.49 138 PHE A N 1
ATOM 724 C CA . PHE A 1 106 ? 20.381 26.502 0.594 1.00 17.11 138 PHE A CA 1
ATOM 725 C C . PHE A 1 106 ? 21.379 26.740 1.753 1.00 16.64 138 PHE A C 1
ATOM 726 O O . PHE A 1 106 ? 22.416 27.397 1.587 1.00 17.80 138 PHE A O 1
ATOM 734 N N . SER A 1 107 ? 21.013 26.230 2.920 1.00 16.73 139 SER A N 1
ATOM 735 C CA . SER A 1 107 ? 21.825 26.351 4.156 1.00 16.22 139 SER A CA 1
ATOM 736 C C . SER A 1 107 ? 21.143 25.496 5.223 1.00 16.42 139 SER A C 1
ATOM 737 O O . SER A 1 107 ? 20.011 25.068 5.023 1.00 15.52 139 SER A O 1
ATOM 740 N N . VAL A 1 108 ? 21.862 25.245 6.329 1.00 15.59 140 VAL A N 1
ATOM 741 C CA . VAL A 1 108 ? 21.452 24.308 7.339 1.00 15.26 140 VAL A CA 1
ATOM 742 C C . VAL A 1 108 ? 21.566 24.986 8.704 1.00 14.42 140 VAL A C 1
ATOM 743 O O . VAL A 1 108 ? 22.541 25.667 8.976 1.00 14.58 140 VAL A O 1
ATOM 747 N N . LEU A 1 109 ? 20.580 24.760 9.556 1.00 13.50 141 LEU A N 1
ATOM 748 C CA . LEU A 1 109 ? 20.616 25.330 10.931 1.00 14.02 141 LEU A CA 1
ATOM 749 C C . LEU A 1 109 ? 21.002 24.195 11.899 1.00 14.80 141 LEU A C 1
ATOM 750 O O . LEU A 1 109 ? 20.345 23.153 11.916 1.00 16.53 141 LEU A O 1
ATOM 755 N N . ASP A 1 110 ? 22.022 24.451 12.730 1.00 17.10 142 ASP A N 1
ATOM 756 C CA . ASP A 1 110 ? 22.565 23.516 13.703 1.00 18.12 142 ASP A CA 1
ATOM 757 C C . ASP A 1 110 ? 22.354 24.191 15.082 1.00 17.77 142 ASP A C 1
ATOM 758 O O . ASP A 1 110 ? 22.552 25.396 15.206 1.00 16.28 142 ASP A O 1
ATOM 763 N N . LEU A 1 111 ? 21.920 23.432 16.077 1.00 16.18 143 LEU A N 1
ATOM 764 C CA . LEU A 1 111 ? 21.721 24.004 17.445 1.00 17.02 143 LEU A CA 1
ATOM 765 C C . LEU A 1 111 ? 22.469 23.093 18.403 1.00 16.86 143 LEU A C 1
ATOM 766 O O . LEU A 1 111 ? 22.345 21.841 18.298 1.00 14.65 143 LEU A O 1
ATOM 771 N N . LYS A 1 112 ? 23.338 23.680 19.243 1.00 15.46 144 LYS A N 1
ATOM 772 C CA . LYS A 1 112 ? 24.081 22.886 20.245 1.00 15.78 144 LYS A CA 1
ATOM 773 C C . LYS A 1 112 ? 23.913 23.596 21.587 1.00 13.61 144 LYS A C 1
ATOM 774 O O . LYS A 1 112 ? 23.714 24.815 21.649 1.00 15.07 144 LYS A O 1
ATOM 780 N N . GLY A 1 113 ? 23.946 22.840 22.659 1.00 13.64 145 GLY A N 1
ATOM 781 C CA . GLY A 1 113 ? 23.733 23.526 23.967 1.00 12.48 145 GLY A CA 1
ATOM 782 C C . GLY A 1 113 ? 24.203 22.715 25.157 1.00 11.32 145 GLY A C 1
ATOM 783 O O . GLY A 1 113 ? 24.429 21.508 25.052 1.00 11.25 145 GLY A O 1
ATOM 784 N N . TRP A 1 114 ? 24.366 23.408 26.283 1.00 11.83 146 TRP A N 1
ATOM 785 C CA . TRP A 1 114 ? 24.845 22.773 27.501 1.00 12.47 146 TRP A CA 1
ATOM 786 C C . TRP A 1 114 ? 23.932 23.425 28.533 1.00 12.34 146 TRP A C 1
ATOM 787 O O . TRP A 1 114 ? 24.052 24.624 28.796 1.00 13.10 146 TRP A O 1
ATOM 798 N N . VAL A 1 115 ? 22.983 22.670 29.069 1.00 12.76 147 VAL A N 1
ATOM 799 C CA . VAL A 1 115 ? 21.841 23.277 29.780 1.00 12.67 147 VAL A CA 1
ATOM 800 C C . VAL A 1 115 ? 21.538 22.486 31.031 1.00 12.89 147 VAL A C 1
ATOM 801 O O . VAL A 1 115 ? 21.285 21.299 30.944 1.00 11.68 147 VAL A O 1
ATOM 805 N N . GLY A 1 116 ? 21.606 23.113 32.198 1.00 13.50 148 GLY A N 1
ATOM 806 C CA . GLY A 1 116 ? 21.500 22.311 33.408 1.00 13.53 148 GLY A CA 1
ATOM 807 C C . GLY A 1 116 ? 20.736 23.072 34.472 1.00 13.28 148 GLY A C 1
ATOM 808 O O . GLY A 1 116 ? 20.593 24.300 34.380 1.00 12.06 148 GLY A O 1
ATOM 809 N N . ILE A 1 117 ? 20.271 22.350 35.473 1.00 13.16 149 ILE A N 1
ATOM 810 C CA . ILE A 1 117 ? 19.637 22.987 36.653 1.00 13.24 149 ILE A CA 1
ATOM 811 C C . ILE A 1 117 ? 20.322 22.363 37.863 1.00 12.18 149 ILE A C 1
ATOM 812 O O . ILE A 1 117 ? 20.317 21.147 38.025 1.00 14.55 149 ILE A O 1
ATOM 817 N N . LEU A 1 118 ? 20.923 23.208 38.695 1.00 12.85 150 LEU A N 1
ATOM 818 C CA . LEU A 1 118 ? 21.649 22.782 39.869 1.00 13.74 150 LEU A CA 1
ATOM 819 C C . LEU A 1 118 ? 20.612 22.886 40.998 1.00 14.98 150 LEU A C 1
ATOM 820 O O . LEU A 1 118 ? 19.920 23.862 41.098 1.00 15.74 150 LEU A O 1
ATOM 825 N N . GLU A 1 119 ? 20.553 21.868 41.825 1.00 15.72 151 GLU A N 1
ATOM 826 C CA . GLU A 1 119 ? 19.489 21.731 42.828 1.00 17.36 151 GLU A CA 1
ATOM 827 C C . GLU A 1 119 ? 20.028 22.013 44.242 1.00 16.79 151 GLU A C 1
ATOM 828 O O . GLU A 1 119 ? 21.204 21.748 44.546 1.00 18.60 151 GLU A O 1
ATOM 834 N N . ASP A 1 120 ? 19.132 22.483 45.098 1.00 17.94 152 ASP A N 1
ATOM 835 C CA . ASP A 1 120 ? 19.407 22.546 46.557 1.00 19.96 152 ASP A CA 1
ATOM 836 C C . ASP A 1 120 ? 20.590 23.446 46.899 1.00 19.55 152 ASP A C 1
ATOM 837 O O . ASP A 1 120 ? 21.404 23.134 47.818 1.00 19.48 152 ASP A O 1
ATOM 842 N N . LEU A 1 121 ? 20.677 24.605 46.240 1.00 18.15 153 LEU A N 1
ATOM 843 C CA . LEU A 1 121 ? 21.693 25.582 46.602 1.00 18.55 153 LEU A CA 1
ATOM 844 C C . LEU A 1 121 ? 21.100 26.442 47.741 1.00 19.09 153 LEU A C 1
ATOM 845 O O . LEU A 1 121 ? 19.923 26.765 47.720 1.00 19.64 153 LEU A O 1
ATOM 850 N N . LYS A 1 122 ? 21.901 26.732 48.753 1.00 18.40 154 LYS A N 1
ATOM 851 C CA . LYS A 1 122 ? 21.472 27.633 49.835 1.00 20.22 154 LYS A CA 1
ATOM 852 C C . LYS A 1 122 ? 22.088 28.998 49.589 1.00 20.22 154 LYS A C 1
ATOM 853 O O . LYS A 1 122 ? 23.339 29.104 49.358 1.00 20.85 154 LYS A O 1
ATOM 859 N N . MET A 1 123 ? 21.237 30.029 49.619 1.00 19.38 155 MET A N 1
ATOM 860 C CA . MET A 1 123 ? 21.621 31.424 49.410 1.00 21.29 155 MET A CA 1
ATOM 861 C C . MET A 1 123 ? 20.972 32.345 50.435 1.00 20.38 155 MET A C 1
ATOM 862 O O . MET A 1 123 ? 19.866 32.063 50.899 1.00 19.88 155 MET A O 1
ATOM 867 N N . ASN A 1 124 ? 21.670 33.414 50.823 1.00 21.14 156 ASN A N 1
ATOM 868 C CA . ASN A 1 124 ? 21.001 34.509 51.548 1.00 23.37 156 ASN A CA 1
ATOM 869 C C . ASN A 1 124 ? 20.207 35.317 50.538 1.00 23.82 156 ASN A C 1
ATOM 870 O O . ASN A 1 124 ? 20.655 35.550 49.412 1.00 22.54 156 ASN A O 1
ATOM 875 N N . LEU A 1 125 ? 19.017 35.735 50.930 1.00 25.28 157 LEU A N 1
ATOM 876 C CA . LEU A 1 125 ? 18.128 36.417 50.024 1.00 28.19 157 LEU A CA 1
ATOM 877 C C . LEU A 1 125 ? 18.591 37.827 49.594 1.00 30.03 157 LEU A C 1
ATOM 878 O O . LEU A 1 125 ? 18.096 38.382 48.599 1.00 31.64 157 LEU A O 1
ATOM 883 N N . LYS A 1 126 ? 19.568 38.380 50.308 1.00 31.71 158 LYS A N 1
ATOM 884 C CA . LYS A 1 126 ? 20.129 39.693 50.007 1.00 34.02 158 LYS A CA 1
ATOM 885 C C . LYS A 1 126 ? 19.108 40.834 50.220 1.00 34.83 158 LYS A C 1
ATOM 886 O O . LYS A 1 126 ? 19.217 41.895 49.607 1.00 35.27 158 LYS A O 1
ATOM 892 N N . ASP A 1 127 ? 18.104 40.608 51.069 1.00 35.46 159 ASP A N 1
ATOM 893 C CA . ASP A 1 127 ? 17.144 41.655 51.421 1.00 35.82 159 ASP A CA 1
ATOM 894 C C . ASP A 1 127 ? 17.726 42.424 52.608 1.00 35.70 159 ASP A C 1
ATOM 895 O O . ASP A 1 127 ? 17.903 41.864 53.685 1.00 34.52 159 ASP A O 1
ATOM 900 N N . PRO A 1 128 ? 18.028 43.726 52.425 1.00 35.77 160 PRO A N 1
ATOM 901 C CA . PRO A 1 128 ? 18.696 44.388 53.547 1.00 35.12 160 PRO A CA 1
ATOM 902 C C . PRO A 1 128 ? 17.694 44.631 54.670 1.00 33.15 160 PRO A C 1
ATOM 903 O O . PRO A 1 128 ? 18.078 44.722 55.839 1.00 33.50 160 PRO A O 1
ATOM 907 N N . ASN A 1 129 ? 16.417 44.707 54.304 1.00 31.45 161 ASN A N 1
ATOM 908 C CA . ASN A 1 129 ? 15.347 44.881 55.263 1.00 30.40 161 ASN A CA 1
ATOM 909 C C . ASN A 1 129 ? 14.994 43.585 55.971 1.00 28.84 161 ASN A C 1
ATOM 910 O O . ASN A 1 129 ? 14.308 43.610 56.979 1.00 28.01 161 ASN A O 1
ATOM 915 N N . ASN A 1 130 ? 15.446 42.453 55.425 1.00 27.63 162 ASN A N 1
ATOM 916 C CA . ASN A 1 130 ? 15.172 41.129 56.020 1.00 26.63 162 ASN A CA 1
ATOM 917 C C . ASN A 1 130 ? 16.440 40.275 56.002 1.00 24.90 162 ASN A C 1
ATOM 918 O O . ASN A 1 130 ? 16.538 39.342 55.225 1.00 24.23 162 ASN A O 1
ATOM 923 N N . PRO A 1 131 ? 17.412 40.590 56.863 1.00 23.97 163 PRO A N 1
ATOM 924 C CA . PRO A 1 131 ? 18.690 39.916 56.736 1.00 23.80 163 PRO A CA 1
ATOM 925 C C . PRO A 1 131 ? 18.681 38.460 57.229 1.00 22.93 163 PRO A C 1
ATOM 926 O O . PRO A 1 131 ? 19.613 37.716 56.879 1.00 24.28 163 PRO A O 1
ATOM 930 N N . ASN A 1 132 ? 17.616 38.038 57.937 1.00 19.99 164 ASN A N 1
ATOM 931 C CA . ASN A 1 132 ? 17.504 36.643 58.437 1.00 19.72 164 ASN A CA 1
ATOM 932 C C . ASN A 1 132 ? 16.829 35.646 57.513 1.00 18.13 164 ASN A C 1
ATOM 933 O O . ASN A 1 132 ? 16.584 34.485 57.891 1.00 17.95 164 ASN A O 1
ATOM 938 N N . LEU A 1 133 ? 16.541 36.105 56.302 1.00 17.22 165 LEU A N 1
ATOM 939 C CA A LEU A 1 133 ? 15.881 35.256 55.304 0.50 16.84 165 LEU A CA 1
ATOM 940 C CA B LEU A 1 133 ? 15.878 35.269 55.316 0.50 17.78 165 LEU A CA 1
ATOM 941 C C . LEU A 1 133 ? 16.905 34.630 54.384 1.00 16.86 165 LEU A C 1
ATOM 942 O O . LEU A 1 133 ? 17.613 35.334 53.672 1.00 18.45 165 LEU A O 1
ATOM 951 N N . ASP A 1 134 ? 16.965 33.298 54.414 1.00 15.19 166 ASP A N 1
ATOM 952 C CA . ASP A 1 134 ? 17.766 32.488 53.507 1.00 14.48 166 ASP A CA 1
ATOM 953 C C . ASP A 1 134 ? 16.819 31.654 52.649 1.00 14.31 166 ASP A C 1
ATOM 954 O O . ASP A 1 134 ? 15.588 31.579 52.913 1.00 13.36 166 ASP A O 1
ATOM 959 N N . THR A 1 135 ? 17.371 31.031 51.609 1.00 13.66 167 THR A N 1
ATOM 960 C CA . THR A 1 135 ? 16.544 30.243 50.750 1.00 15.83 167 THR A CA 1
ATOM 961 C C . THR A 1 135 ? 17.309 29.049 50.170 1.00 15.36 167 THR A C 1
ATOM 962 O O . THR A 1 135 ? 18.534 29.091 49.989 1.00 15.88 167 THR A O 1
ATOM 966 N N . LEU A 1 136 ? 16.561 27.986 49.960 1.00 16.38 168 LEU A N 1
ATOM 967 C CA . LEU A 1 136 ? 16.989 26.855 49.164 1.00 16.98 168 LEU A CA 1
ATOM 968 C C . LEU A 1 136 ? 16.500 27.146 47.730 1.00 16.71 168 LEU A C 1
ATOM 969 O O . LEU A 1 136 ? 15.337 27.506 47.539 1.00 17.62 168 LEU A O 1
ATOM 974 N N . VAL A 1 137 ? 17.398 27.051 4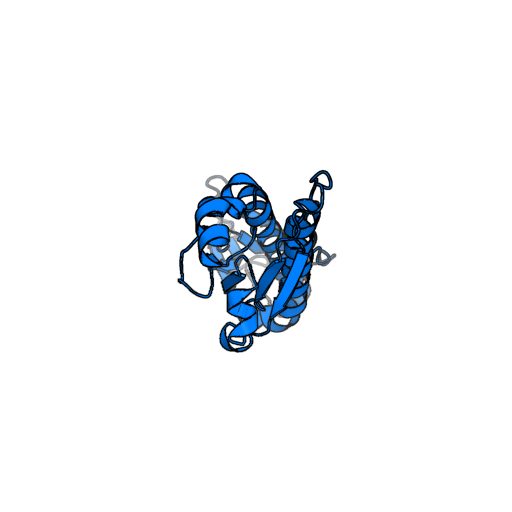6.745 1.00 17.36 169 VAL A N 1
ATOM 975 C CA . VAL A 1 137 ? 17.028 27.329 45.338 1.00 17.55 169 VAL A CA 1
ATOM 976 C C . VAL A 1 137 ? 17.484 26.243 44.347 1.00 18.49 169 VAL A C 1
ATOM 977 O O . VAL A 1 137 ? 18.462 25.522 44.593 1.00 16.88 169 VAL A O 1
ATOM 981 N N . ASP A 1 138 ? 16.733 26.128 43.242 1.00 17.55 170 ASP A N 1
ATOM 982 C CA . ASP A 1 138 ? 17.271 25.511 42.003 1.00 18.32 170 ASP A CA 1
ATOM 983 C C . ASP A 1 138 ? 17.707 26.656 41.061 1.00 17.72 170 ASP A C 1
ATOM 984 O O . ASP A 1 138 ? 17.022 27.705 40.990 1.00 16.06 170 ASP A O 1
ATOM 989 N N . GLN A 1 139 ? 18.844 26.467 40.374 1.00 15.82 171 GLN A N 1
ATOM 990 C CA . GLN A 1 139 ? 19.496 27.556 39.652 1.00 15.17 171 GLN A CA 1
ATOM 991 C C . GLN A 1 139 ? 19.829 27.008 38.256 1.00 14.65 171 GLN A C 1
ATOM 992 O O . GLN A 1 139 ? 20.476 26.005 38.173 1.00 13.96 171 GLN A O 1
ATOM 998 N N . SER A 1 140 ? 19.415 27.696 37.194 1.00 14.09 172 SER A N 1
ATOM 999 C CA . SER A 1 140 ? 19.757 27.219 35.829 1.00 12.57 172 SER A CA 1
ATOM 1000 C C . SER A 1 140 ? 21.223 27.571 35.504 1.00 12.37 172 SER A C 1
ATOM 1001 O O . SER A 1 140 ? 21.814 28.508 36.088 1.00 12.44 172 SER A O 1
ATOM 1004 N N . SER A 1 141 ? 21.773 26.918 34.488 1.00 11.67 173 SER A N 1
ATOM 1005 C CA . SER A 1 141 ? 23.188 27.182 34.163 1.00 11.28 173 SER A CA 1
ATOM 1006 C C . SER A 1 141 ? 23.357 26.778 32.689 1.00 12.55 173 SER A C 1
ATOM 1007 O O . SER A 1 141 ? 22.791 25.748 32.272 1.00 12.80 173 SER A O 1
ATOM 1010 N N . GLY A 1 142 ? 24.188 27.529 31.955 1.00 12.82 174 GLY A N 1
ATOM 1011 C CA . GLY A 1 142 ? 24.553 27.127 30.566 1.00 12.74 174 GLY A CA 1
ATOM 1012 C C . GLY A 1 142 ? 24.038 28.030 29.465 1.00 11.74 174 GLY A C 1
ATOM 1013 O O . GLY A 1 142 ? 23.667 29.229 29.664 1.00 12.10 174 GLY A O 1
ATOM 1014 N N . SER A 1 143 ? 24.022 27.470 28.250 1.00 12.28 175 SER A N 1
ATOM 1015 C CA . SER A 1 143 ? 23.771 28.323 27.066 1.00 12.44 175 SER A CA 1
ATOM 1016 C C . SER A 1 143 ? 23.530 27.447 25.825 1.00 11.28 175 SER A C 1
ATOM 1017 O O . SER A 1 143 ? 23.966 26.294 25.789 1.00 11.88 175 SER A O 1
ATOM 1020 N N . VAL A 1 144 ? 22.913 28.054 24.800 1.00 13.08 176 VAL A N 1
ATOM 1021 C CA A VAL A 1 144 ? 22.608 27.337 23.546 0.50 12.43 176 VAL A CA 1
ATOM 1022 C CA B VAL A 1 144 ? 22.477 27.396 23.557 0.50 12.41 176 VAL A CA 1
ATOM 1023 C C . VAL A 1 144 ? 23.069 28.209 22.375 1.00 12.62 176 VAL A C 1
ATOM 1024 O O . VAL A 1 144 ? 23.036 29.451 22.413 1.00 11.99 176 VAL A O 1
ATOM 1031 N N . TRP A 1 145 ? 23.565 27.540 21.343 1.00 13.74 177 TRP A N 1
ATOM 1032 C CA . TRP A 1 145 ? 24.366 28.175 20.282 1.00 14.28 177 TRP A CA 1
ATOM 1033 C C . TRP A 1 145 ? 23.746 27.734 18.936 1.00 13.65 177 TRP A C 1
ATOM 1034 O O . TRP A 1 145 ? 23.639 26.533 18.667 1.00 15.60 177 TRP A O 1
ATOM 1045 N N . PHE A 1 146 ? 23.398 28.715 18.111 1.00 13.58 178 PHE A N 1
ATOM 1046 C CA . PHE A 1 146 ? 22.806 28.447 16.801 1.00 14.21 178 PHE A CA 1
ATOM 1047 C C . PHE A 1 146 ? 23.807 28.873 15.728 1.00 13.50 178 PHE A C 1
ATOM 1048 O O . PHE A 1 146 ? 24.366 29.981 15.768 1.00 14.16 178 PHE A O 1
ATOM 1056 N N . ASN A 1 147 ? 23.954 28.049 14.690 1.00 14.97 179 ASN A N 1
ATOM 1057 C CA . ASN A 1 147 ? 24.518 28.611 13.459 1.00 15.58 179 ASN A CA 1
ATOM 1058 C C . ASN A 1 147 ? 23.806 28.135 12.200 1.00 14.94 179 ASN A C 1
ATOM 1059 O O . ASN A 1 147 ? 23.329 26.998 12.160 1.00 13.68 179 ASN A O 1
ATOM 1064 N N . PHE A 1 148 ? 23.738 29.013 11.203 1.00 12.82 180 PHE A N 1
ATOM 1065 C CA . PHE A 1 148 ? 23.032 28.748 9.959 1.00 12.70 180 PHE A CA 1
ATOM 1066 C C . PHE A 1 148 ? 24.176 28.858 8.912 1.00 12.52 180 PHE A C 1
ATOM 1067 O O . PHE A 1 148 ? 24.827 29.894 8.812 1.00 14.15 180 PHE A O 1
ATOM 1075 N N . TYR A 1 149 ? 24.467 27.745 8.246 1.00 12.70 181 TYR A N 1
ATOM 1076 C CA . TYR A 1 149 ? 25.689 27.636 7.408 1.00 12.85 181 TYR A CA 1
ATOM 1077 C C . TYR A 1 149 ? 25.378 26.920 6.105 1.00 13.20 181 TYR A C 1
ATOM 1078 O O . TYR A 1 149 ? 24.430 26.089 6.026 1.00 15.12 181 TYR A O 1
ATOM 1087 N N . GLU A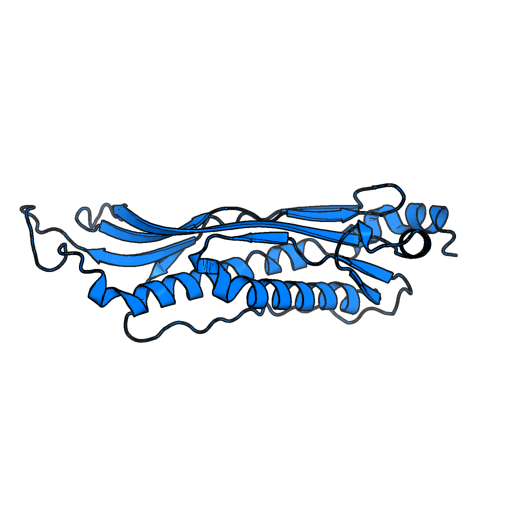 1 150 ? 26.169 27.249 5.096 1.00 14.79 182 GLU A N 1
ATOM 1088 C CA . GLU A 1 150 ? 26.025 26.656 3.775 1.00 15.81 182 GLU A CA 1
ATOM 1089 C C . GLU A 1 150 ? 26.934 25.406 3.784 1.00 15.77 182 GLU A C 1
ATOM 1090 O O . GLU A 1 150 ? 28.134 25.531 3.995 1.00 16.59 182 GLU A O 1
ATOM 1096 N N . PRO A 1 151 ? 26.350 24.189 3.600 1.00 17.61 183 PRO A N 1
ATOM 1097 C CA . PRO A 1 151 ? 27.120 22.960 3.873 1.00 18.60 183 PRO A CA 1
ATOM 1098 C C . PRO A 1 151 ? 28.282 22.649 2.892 1.00 18.62 183 PRO A C 1
ATOM 1099 O O . PRO A 1 151 ? 29.262 22.010 3.280 1.00 18.73 183 PRO A O 1
ATOM 1103 N N . GLU A 1 152 ? 28.192 23.096 1.649 1.00 18.65 184 GLU A N 1
ATOM 1104 C CA . GLU A 1 152 ? 29.323 22.848 0.710 1.00 19.56 184 GLU A CA 1
ATOM 1105 C C . GLU A 1 152 ? 30.593 23.644 1.055 1.00 19.23 184 GLU A C 1
ATOM 1106 O O . GLU A 1 152 ? 31.719 23.100 1.028 1.00 20.09 184 GLU A O 1
ATOM 1112 N N . SER A 1 153 ? 30.395 24.922 1.354 1.00 17.66 185 SER A N 1
ATOM 1113 C CA . SER A 1 153 ? 31.462 25.905 1.546 1.00 16.30 185 SER A CA 1
ATOM 1114 C C . SER A 1 153 ? 31.791 26.204 3.027 1.00 15.57 185 SER A C 1
ATOM 1115 O O . SER A 1 153 ? 32.846 26.765 3.293 1.00 15.35 185 SER A O 1
ATOM 1118 N N . ASN A 1 154 ? 30.887 25.854 3.949 1.00 15.49 186 ASN A N 1
ATOM 1119 C CA . ASN A 1 154 ? 30.992 26.227 5.371 1.00 16.09 186 ASN A CA 1
ATOM 1120 C C . ASN A 1 154 ? 30.891 27.719 5.604 1.00 15.56 186 ASN A C 1
ATOM 1121 O O . ASN A 1 154 ? 31.260 28.218 6.682 1.00 15.79 186 ASN A O 1
ATOM 1126 N N . ARG A 1 155 ? 30.376 28.444 4.618 1.00 14.63 187 ARG A N 1
ATOM 1127 C CA . ARG A 1 155 ? 30.042 29.858 4.837 1.00 14.30 187 ARG A CA 1
ATOM 1128 C C . ARG A 1 155 ? 29.024 29.968 6.012 1.00 14.30 187 ARG A C 1
ATOM 1129 O O . ARG A 1 155 ? 27.908 29.415 5.915 1.00 13.79 187 ARG A O 1
ATOM 1137 N N . VAL A 1 156 ? 29.413 30.652 7.082 1.00 13.59 188 VAL A N 1
ATOM 1138 C CA . VAL A 1 156 ? 28.443 31.002 8.128 1.00 15.18 188 VAL A CA 1
ATOM 1139 C C . VAL A 1 156 ? 27.527 32.151 7.683 1.00 13.91 188 VAL A C 1
ATOM 1140 O O . VAL A 1 156 ? 27.953 33.314 7.539 1.00 17.80 188 VAL A O 1
ATOM 1144 N N . VAL A 1 157 ? 26.275 31.831 7.413 1.00 13.61 189 VAL A N 1
ATOM 1145 C CA . VAL A 1 157 ? 25.302 32.847 7.013 1.00 14.78 189 VAL A CA 1
ATOM 1146 C C . VAL A 1 157 ? 24.916 33.680 8.231 1.00 14.99 189 VAL A C 1
ATOM 1147 O O . VAL A 1 157 ? 24.921 34.921 8.159 1.00 13.33 189 VAL A O 1
ATOM 1151 N N . HIS A 1 158 ? 24.579 33.011 9.342 1.00 14.52 190 HIS A N 1
ATOM 1152 C CA . HIS A 1 158 ? 24.199 33.744 10.561 1.00 14.91 190 HIS A CA 1
ATOM 1153 C C . HIS A 1 158 ? 24.477 32.829 11.767 1.00 14.14 190 HIS A C 1
ATOM 1154 O O . HIS A 1 158 ? 24.277 31.629 11.682 1.00 14.05 190 HIS A O 1
ATOM 1161 N N . ASP A 1 159 ? 24.932 33.395 12.878 1.00 14.26 191 ASP A N 1
ATOM 1162 C CA . ASP A 1 159 ? 25.179 32.606 14.107 1.00 13.39 191 ASP A CA 1
ATOM 1163 C C . ASP A 1 159 ? 24.722 33.500 15.245 1.00 14.81 191 ASP A C 1
ATOM 1164 O O . ASP A 1 159 ? 24.796 34.750 15.137 1.00 14.94 191 ASP A O 1
ATOM 1169 N N . PHE A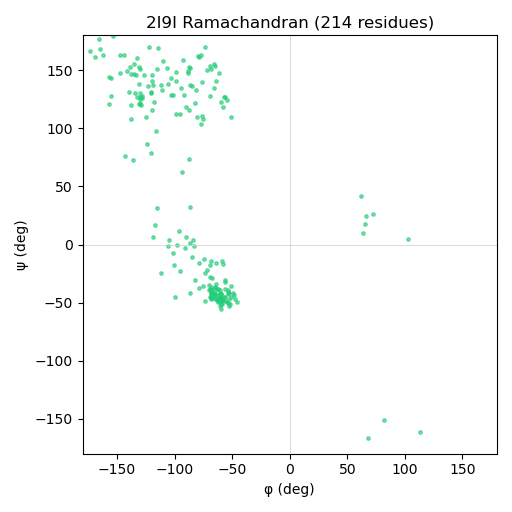 1 160 ? 24.244 32.886 16.314 1.00 14.00 192 PHE A N 1
ATOM 1170 C CA . PHE A 1 160 ? 23.807 33.651 17.487 1.00 15.13 192 PHE A CA 1
ATOM 1171 C C . PHE A 1 160 ? 23.690 32.679 18.653 1.00 14.74 192 PHE A C 1
ATOM 1172 O O . PHE A 1 160 ? 23.689 31.482 18.465 1.00 15.72 192 PHE A O 1
ATOM 1180 N N . ALA A 1 161 ? 23.549 33.214 19.852 1.00 15.60 193 ALA A N 1
ATOM 1181 C CA . ALA A 1 161 ? 23.553 32.363 21.033 1.00 15.70 193 ALA A CA 1
ATOM 1182 C C . ALA A 1 161 ? 22.651 32.961 22.083 1.00 16.31 193 ALA A C 1
ATOM 1183 O O . ALA A 1 161 ? 22.356 34.158 22.044 1.00 16.76 193 ALA A O 1
ATOM 1185 N N . VAL A 1 162 ? 22.279 32.137 23.055 1.00 14.90 194 VAL A N 1
ATOM 1186 C CA . VAL A 1 162 ? 21.505 32.637 24.163 1.00 16.59 194 VAL A CA 1
ATOM 1187 C C . VAL A 1 162 ? 21.952 32.047 25.483 1.00 15.53 194 VAL A C 1
ATOM 1188 O O . VAL A 1 162 ? 22.096 30.836 25.584 1.00 13.88 194 VAL A O 1
ATOM 1192 N N . GLU A 1 163 ? 22.152 32.919 26.474 1.00 15.62 195 GLU A N 1
ATOM 1193 C CA . GLU A 1 163 ? 22.478 32.449 27.825 1.00 16.91 195 GLU A CA 1
ATOM 1194 C C . GLU A 1 163 ? 21.166 32.044 28.513 1.00 16.44 195 GLU A C 1
ATOM 1195 O O . GLU A 1 163 ? 20.193 32.767 28.468 1.00 16.87 195 GLU A O 1
ATOM 1201 N N . VAL A 1 164 ? 21.164 30.876 29.143 1.00 16.12 196 VAL A N 1
ATOM 1202 C CA . VAL A 1 164 ? 19.997 30.372 29.888 1.00 15.62 196 VAL A CA 1
ATOM 1203 C C . VAL A 1 164 ? 20.264 30.142 31.385 1.00 15.29 196 VAL A C 1
ATOM 1204 O O . VAL A 1 164 ? 19.412 29.541 32.075 1.00 15.94 196 VAL A O 1
ATOM 1208 N N . GLY A 1 165 ? 21.452 30.533 31.861 1.00 15.91 197 GLY A N 1
ATOM 1209 C CA . GLY A 1 165 ? 21.818 30.358 33.298 1.00 16.26 197 GLY A CA 1
ATOM 1210 C C . GLY A 1 165 ? 21.384 31.485 34.255 1.00 16.26 197 GLY A C 1
ATOM 1211 O O . GLY A 1 165 ? 22.028 31.729 35.285 1.00 16.35 197 GLY A O 1
ATOM 1212 N N . THR A 1 166 ? 20.248 32.114 33.958 1.00 16.01 198 THR A N 1
ATOM 1213 C CA . THR A 1 166 ? 19.800 33.346 34.613 1.00 17.57 198 THR A CA 1
ATOM 1214 C C . THR A 1 166 ? 18.489 33.208 35.384 1.00 18.04 198 THR A C 1
ATOM 1215 O O . THR A 1 166 ? 17.852 34.215 35.736 1.00 19.29 198 THR A O 1
ATOM 1219 N N . PHE A 1 167 ? 18.099 31.972 35.669 1.00 16.26 199 PHE A N 1
ATOM 1220 C CA . PHE A 1 167 ? 16.805 31.713 36.322 1.00 17.79 199 PHE A CA 1
ATOM 1221 C C . PHE A 1 167 ? 17.021 30.949 37.607 1.00 17.36 199 PHE A C 1
ATOM 1222 O O . PHE A 1 167 ? 17.751 29.981 37.628 1.00 16.82 199 PHE A O 1
ATOM 1230 N N . GLN A 1 168 ? 16.320 31.370 38.655 1.00 16.73 200 GLN A N 1
ATOM 1231 C CA . GLN A 1 168 ? 16.459 30.823 39.986 1.00 17.57 200 GLN A CA 1
ATOM 1232 C C . GLN A 1 168 ? 14.995 30.624 40.487 1.00 16.13 200 GLN A C 1
ATOM 1233 O O . GLN A 1 168 ? 14.158 31.523 40.299 1.00 18.91 200 GLN A O 1
ATOM 1239 N N . ALA A 1 169 ? 14.678 29.447 41.009 1.00 16.87 201 ALA A N 1
ATOM 1240 C CA . ALA A 1 169 ? 13.388 29.142 41.615 1.00 17.25 201 ALA A CA 1
ATOM 1241 C C . ALA A 1 169 ? 13.667 28.798 43.082 1.00 18.01 201 ALA A C 1
ATOM 1242 O O . ALA A 1 169 ? 14.423 27.872 43.368 1.00 17.73 201 ALA A O 1
ATOM 1244 N N . MET A 1 170 ? 13.039 29.540 43.989 1.00 17.35 202 MET A N 1
ATOM 1245 C CA . MET A 1 170 ? 13.107 29.265 45.430 1.00 18.18 202 MET A CA 1
ATOM 1246 C C . MET A 1 170 ? 12.234 28.087 45.836 1.00 17.69 202 MET A C 1
ATOM 1247 O O . MET A 1 170 ? 10.974 28.117 45.764 1.00 18.63 202 MET A O 1
ATOM 1252 N N . THR A 1 171 ? 12.883 27.003 46.213 1.00 16.62 203 THR A N 1
ATOM 1253 C CA . THR A 1 171 ? 12.178 25.815 46.629 1.00 17.14 203 THR A CA 1
ATOM 1254 C C . THR A 1 171 ? 11.709 25.846 48.094 1.00 17.61 203 THR A C 1
ATOM 1255 O O . THR A 1 171 ? 10.675 25.256 48.452 1.00 19.15 203 THR A O 1
ATOM 1259 N N . TYR A 1 172 ? 12.457 26.530 48.943 1.00 17.03 204 TYR A N 1
ATOM 1260 C CA . TYR A 1 172 ? 12.100 26.603 50.368 1.00 16.81 204 TYR A CA 1
ATOM 1261 C C . TYR A 1 172 ? 12.768 27.862 50.919 1.00 18.80 204 TYR A C 1
ATOM 1262 O O . TYR A 1 172 ? 13.987 27.943 50.878 1.00 19.93 204 TYR A O 1
ATOM 1271 N N . THR A 1 173 ? 11.994 28.799 51.458 1.00 18.46 205 THR A N 1
ATOM 1272 C CA . THR A 1 173 ? 12.553 30.014 52.074 1.00 19.51 205 THR A CA 1
ATOM 1273 C C . THR A 1 173 ? 12.435 29.870 53.588 1.00 19.40 205 THR A C 1
ATOM 1274 O O . THR A 1 173 ? 11.435 29.344 54.082 1.00 20.45 205 THR A O 1
ATOM 1278 N N . TYR A 1 174 ? 13.471 30.261 54.315 1.00 17.52 206 TYR A N 1
ATOM 1279 C CA . TYR A 1 174 ? 13.458 30.135 55.767 1.00 18.05 206 TYR A CA 1
ATOM 1280 C C . TYR A 1 174 ? 13.979 31.378 56.486 1.00 19.21 206 TYR A C 1
ATOM 1281 O O . TYR A 1 174 ? 14.766 32.159 55.937 1.00 18.15 206 TYR A O 1
ATOM 1290 N N . LYS A 1 175 ? 13.548 31.545 57.728 1.00 19.49 207 LYS A N 1
ATOM 1291 C CA . LYS A 1 175 ? 13.846 32.750 58.469 1.00 21.01 207 LYS A CA 1
ATOM 1292 C C . LYS A 1 175 ? 14.377 32.347 59.820 1.00 19.96 207 LYS A C 1
ATOM 1293 O O . LYS A 1 175 ? 13.677 31.653 60.575 1.00 20.51 207 LYS A O 1
ATOM 1299 N N . HIS A 1 176 ? 15.605 32.777 60.109 1.00 19.10 208 HIS A N 1
ATOM 1300 C CA . HIS A 1 176 ? 16.250 32.548 61.383 1.00 19.48 208 HIS A CA 1
ATOM 1301 C C . HIS A 1 176 ? 15.602 33.427 62.473 1.00 20.77 208 HIS A C 1
ATOM 1302 O O . HIS A 1 176 ? 15.077 34.506 62.179 1.00 20.74 208 HIS A O 1
ATOM 1309 N N . ASN A 1 177 ? 15.620 32.928 63.705 1.00 21.81 209 ASN A N 1
ATOM 1310 C CA . ASN A 1 177 ? 15.161 33.702 64.866 1.00 24.65 209 ASN A CA 1
ATOM 1311 C C . ASN A 1 177 ? 16.170 34.813 65.051 1.00 25.73 209 ASN A C 1
ATOM 1312 O O . ASN A 1 177 ? 17.364 34.619 64.717 1.00 25.19 209 ASN A O 1
ATOM 1317 N N . ASN A 1 178 ? 15.716 35.949 65.602 1.00 27.72 210 ASN A N 1
ATOM 1318 C CA . ASN A 1 178 ? 16.618 37.057 65.938 1.00 29.47 210 ASN A CA 1
ATOM 1319 C C . ASN A 1 178 ? 17.804 36.597 66.764 1.00 29.21 210 ASN A C 1
ATOM 1320 O O . ASN A 1 178 ? 18.887 37.128 66.612 1.00 28.86 210 ASN A O 1
ATOM 1325 N N . SER A 1 179 ? 17.604 35.620 67.653 1.00 29.33 211 SER A N 1
ATOM 1326 C CA . SER A 1 179 ? 18.717 35.127 68.477 1.00 30.80 211 SER A CA 1
ATOM 1327 C C . SER A 1 179 ? 19.633 34.064 67.825 1.00 31.96 211 SER A C 1
ATOM 1328 O O . SER A 1 179 ? 20.614 33.639 68.450 1.00 32.29 211 SER A O 1
ATOM 1331 N N . GLY A 1 180 ? 19.329 33.653 66.586 1.00 32.27 212 GLY A N 1
ATOM 1332 C CA . GLY A 1 180 ? 20.059 32.548 65.951 1.00 33.01 212 GLY A CA 1
ATOM 1333 C C . GLY A 1 180 ? 19.520 31.196 66.405 1.00 32.71 212 GLY A C 1
ATOM 1334 O O . GLY A 1 180 ? 18.335 31.063 66.720 1.00 33.53 212 GLY A O 1
ATOM 1335 N N . GLY A 1 181 ? 20.365 30.174 66.421 1.00 32.28 213 GLY A N 1
ATOM 1336 C CA . GLY A 1 181 ? 19.906 28.863 66.847 1.00 31.50 213 GLY A CA 1
ATOM 1337 C C . GLY A 1 181 ? 18.914 28.241 65.859 1.00 31.60 213 GLY A C 1
ATOM 1338 O O . GLY A 1 181 ? 18.771 28.713 64.724 1.00 31.63 213 GLY A O 1
ATOM 1339 N N . LEU A 1 182 ? 18.237 27.184 66.310 1.00 30.77 214 LEU A N 1
ATOM 1340 C CA . LEU A 1 182 ? 17.297 26.402 65.511 1.00 29.49 214 LEU A CA 1
ATOM 1341 C C . LEU A 1 182 ? 15.876 26.827 65.782 1.00 27.44 214 LEU A C 1
ATOM 1342 O O . LEU A 1 182 ? 15.558 27.283 66.865 1.00 28.56 214 LEU A O 1
ATOM 1347 N N . ASN A 1 183 ? 15.025 26.719 64.771 1.00 24.30 215 ASN A N 1
ATOM 1348 C CA . ASN A 1 183 ? 13.628 27.019 64.914 1.00 22.04 215 ASN A CA 1
ATOM 1349 C C . ASN A 1 183 ? 12.865 26.203 63.872 1.00 20.98 215 ASN A C 1
ATOM 1350 O O . ASN A 1 183 ? 13.486 25.495 63.090 1.00 20.09 215 ASN A O 1
ATOM 1355 N N . SER A 1 184 ? 11.544 26.305 63.826 1.00 20.41 216 SER A N 1
ATOM 1356 C CA A SER A 1 184 ? 10.803 25.448 62.900 0.50 20.52 216 SER A CA 1
ATOM 1357 C CA B SER A 1 184 ? 10.782 25.468 62.900 0.50 20.34 216 SER A CA 1
ATOM 1358 C C . SER A 1 184 ? 11.132 25.741 61.424 1.00 20.94 216 SER A C 1
ATOM 1359 O O . SER A 1 184 ? 11.267 24.822 60.621 1.00 22.46 216 SER A O 1
ATOM 1364 N N . SER A 1 185 ? 11.290 27.012 61.091 1.00 19.63 217 SER A N 1
ATOM 1365 C CA . SER A 1 185 ? 11.563 27.443 59.720 1.00 21.49 217 SER A CA 1
ATOM 1366 C C . SER A 1 185 ? 12.888 26.902 59.182 1.00 20.89 217 SER A C 1
ATOM 1367 O O . SER A 1 185 ? 12.942 26.348 58.074 1.00 21.85 217 SER A O 1
ATOM 1370 N N . ASN A 1 186 ? 13.970 27.027 59.952 1.00 20.91 218 ASN A N 1
ATOM 1371 C CA . ASN A 1 186 ? 15.271 26.681 59.391 1.00 21.97 218 ASN A CA 1
ATOM 1372 C C . ASN A 1 186 ? 15.631 25.166 59.465 1.00 21.65 218 ASN A C 1
ATOM 1373 O O . ASN A 1 186 ? 16.731 24.763 59.083 1.00 21.30 218 ASN A O 1
ATOM 1378 N N . SER A 1 187 ? 14.694 24.340 59.961 1.00 22.40 219 SER A N 1
ATOM 1379 C CA A SER A 1 187 ? 14.775 22.893 59.790 0.50 22.84 219 SER A CA 1
ATOM 1380 C CA B SER A 1 187 ? 14.755 22.891 59.799 0.50 22.79 219 SER A CA 1
ATOM 1381 C C . SER A 1 187 ? 14.357 22.561 58.340 1.00 23.03 219 SER A C 1
ATOM 1382 O O . SER A 1 187 ? 13.195 22.711 57.965 1.00 24.27 219 SER A O 1
ATOM 1387 N N . ILE A 1 188 ? 15.320 22.166 57.512 1.00 22.02 220 ILE A N 1
ATOM 1388 C CA . ILE A 1 188 ? 15.026 21.882 56.105 1.00 21.93 220 ILE A CA 1
ATOM 1389 C C . ILE A 1 188 ? 14.771 20.385 55.909 1.00 21.71 220 ILE A C 1
ATOM 1390 O O . ILE A 1 188 ? 15.685 19.564 55.964 1.00 23.13 220 ILE A O 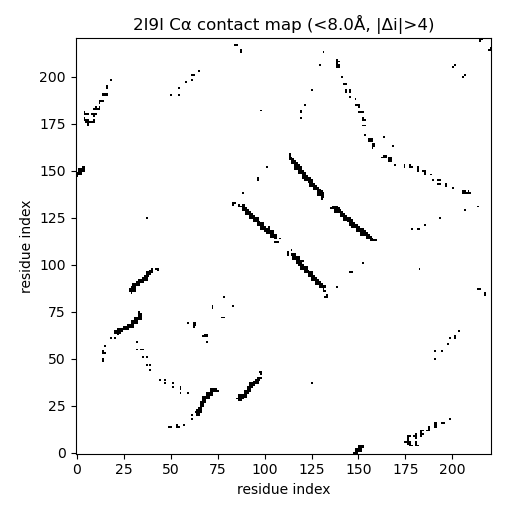1
ATOM 1395 N N . ILE A 1 189 ? 13.532 20.052 55.592 1.00 19.68 221 ILE A N 1
ATOM 1396 C CA . ILE A 1 189 ? 13.151 18.640 55.476 1.00 19.14 221 ILE A CA 1
ATOM 1397 C C . ILE A 1 189 ? 12.749 18.381 54.012 1.00 18.17 221 ILE A C 1
ATOM 1398 O O . ILE A 1 189 ? 11.670 18.747 53.571 1.00 17.15 221 ILE A O 1
ATOM 1403 N N . HIS A 1 190 ? 13.691 17.852 53.262 1.00 19.42 222 HIS A N 1
ATOM 1404 C CA . HIS A 1 190 ? 13.486 17.557 51.832 1.00 20.30 222 HIS A CA 1
ATOM 1405 C C . HIS A 1 190 ? 12.301 16.632 51.536 1.00 20.49 222 HIS A C 1
ATOM 1406 O O . HIS A 1 190 ? 11.680 16.735 50.472 1.00 19.96 222 HIS A O 1
ATOM 1413 N N . GLU A 1 191 ? 11.994 15.730 52.485 1.00 20.39 223 GLU A N 1
ATOM 1414 C CA . GLU A 1 191 ? 10.860 14.836 52.390 1.00 20.91 223 GLU A CA 1
ATOM 1415 C C . GLU A 1 191 ? 9.523 15.541 52.249 1.00 20.63 223 GLU A C 1
ATOM 1416 O O . GLU A 1 191 ? 8.570 14.905 51.843 1.00 21.19 223 GLU A O 1
ATOM 1422 N N . TYR A 1 192 ? 9.470 16.859 52.507 1.00 18.32 224 TYR A N 1
ATOM 1423 C CA . TYR A 1 192 ? 8.250 17.645 52.321 1.00 19.00 224 TYR A CA 1
ATOM 1424 C C . TYR A 1 192 ? 8.273 18.559 51.080 1.00 18.17 224 TYR A C 1
ATOM 1425 O O . TYR A 1 192 ? 7.310 19.252 50.817 1.00 18.77 224 TYR A O 1
ATOM 1434 N N . LEU A 1 193 ? 9.383 18.541 50.347 1.00 17.73 225 LEU A N 1
ATOM 1435 C CA . LEU A 1 193 ? 9.598 19.480 49.255 1.00 17.95 225 LEU A CA 1
ATOM 1436 C C . LEU A 1 193 ? 9.438 18.905 47.815 1.00 18.62 225 LEU A C 1
ATOM 1437 O O . LEU A 1 193 ? 9.704 19.602 46.851 1.00 18.51 225 LEU A O 1
ATOM 1442 N N . GLU A 1 194 ? 9.040 17.652 47.661 1.00 20.05 226 GLU A N 1
ATOM 1443 C CA . GLU A 1 194 ? 8.889 17.074 46.294 1.00 21.82 226 GLU A CA 1
ATOM 1444 C C . GLU A 1 194 ? 8.120 17.946 45.285 1.00 21.89 226 GLU A C 1
ATOM 1445 O O . GLU A 1 194 ? 8.594 18.133 44.143 1.00 22.31 226 GLU A O 1
ATOM 1451 N N . LYS A 1 195 ? 6.967 18.502 45.676 1.00 22.51 227 LYS A N 1
ATOM 1452 C CA . LYS A 1 195 ? 6.193 19.371 44.753 1.00 22.34 227 LYS A CA 1
ATOM 1453 C C . LYS A 1 195 ? 6.862 20.713 44.433 1.00 20.17 227 LYS A C 1
ATOM 1454 O O . LYS A 1 195 ? 6.834 21.179 43.284 1.00 19.21 227 LYS A O 1
ATOM 1460 N N . ASN A 1 196 ? 7.424 21.364 45.452 1.00 18.15 228 ASN A N 1
ATOM 1461 C CA . ASN A 1 196 ? 8.200 22.587 45.225 1.00 17.13 228 ASN A CA 1
ATOM 1462 C C . ASN A 1 196 ? 9.304 22.382 44.201 1.00 16.43 228 ASN A C 1
ATOM 1463 O O . ASN A 1 196 ? 9.519 23.246 43.372 1.00 14.84 228 ASN A O 1
ATOM 1468 N N . LYS A 1 197 ? 9.979 21.226 44.273 1.00 16.43 229 LYS A N 1
ATOM 1469 C CA . LYS A 1 197 ? 11.114 20.909 43.431 1.00 17.65 229 LYS A CA 1
ATOM 1470 C C . LYS A 1 197 ? 10.667 20.553 41.997 1.00 18.70 229 LYS A C 1
ATOM 1471 O O . LYS A 1 197 ? 11.361 20.896 41.036 1.00 19.83 229 LYS A O 1
ATOM 1477 N N . GLU A 1 198 ? 9.525 19.894 41.864 1.00 18.43 230 GLU A N 1
ATOM 1478 C CA . GLU A 1 198 ? 8.966 19.671 40.530 1.00 20.72 230 GLU A CA 1
ATOM 1479 C C . GLU A 1 198 ? 8.523 20.974 39.903 1.00 19.06 230 GLU A C 1
ATOM 1480 O O . GLU A 1 198 ? 8.806 21.208 38.730 1.00 17.74 230 GLU A O 1
ATOM 1486 N N . ASP A 1 199 ? 7.813 21.805 40.685 1.00 17.48 231 ASP A N 1
ATOM 1487 C CA . ASP A 1 199 ? 7.446 23.168 40.297 1.00 17.52 231 ASP A CA 1
ATOM 1488 C C . ASP A 1 199 ? 8.632 24.035 39.843 1.00 17.16 231 ASP A C 1
ATOM 1489 O O . ASP A 1 199 ? 8.556 24.647 38.776 1.00 16.03 231 ASP A O 1
ATOM 1494 N N . ALA A 1 200 ? 9.737 24.016 40.613 1.00 15.12 232 ALA A N 1
ATOM 1495 C CA . ALA A 1 200 ? 10.965 24.697 40.236 1.00 15.00 232 ALA A CA 1
ATOM 1496 C C . ALA A 1 200 ? 11.433 24.287 38.825 1.00 14.26 232 ALA A C 1
ATOM 1497 O O . ALA A 1 200 ? 11.726 25.167 38.001 1.00 13.45 232 ALA A O 1
ATOM 1499 N N . ILE A 1 201 ? 11.514 22.985 38.566 1.00 13.83 233 ILE A N 1
ATOM 1500 C CA . ILE A 1 201 ? 12.067 22.511 37.270 1.00 14.94 233 ILE A CA 1
ATOM 1501 C C . ILE A 1 201 ? 11.146 22.982 36.148 1.00 14.95 233 ILE A C 1
ATOM 1502 O O . ILE A 1 201 ? 11.620 23.512 35.136 1.00 14.41 233 ILE A O 1
ATOM 1507 N N . HIS A 1 202 ? 9.836 22.824 36.349 1.00 14.02 234 HIS A N 1
ATOM 1508 C CA . HIS A 1 202 ? 8.848 23.210 35.318 1.00 14.13 234 HIS A CA 1
ATOM 1509 C C . HIS A 1 202 ? 8.897 24.703 34.987 1.00 13.49 234 HIS A C 1
ATOM 1510 O O . HIS A 1 202 ? 8.872 25.061 33.805 1.00 13.71 234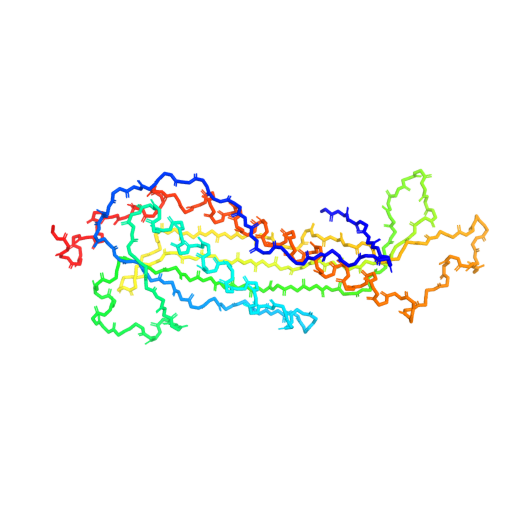 HIS A O 1
ATOM 1517 N N . LYS A 1 203 ? 8.939 25.561 36.007 1.00 12.55 235 LYS A N 1
ATOM 1518 C CA . LYS A 1 203 ? 9.005 27.019 35.830 1.00 12.80 235 LYS A CA 1
ATOM 1519 C C . LYS A 1 203 ? 10.317 27.474 35.147 1.00 13.27 235 LYS A C 1
ATOM 1520 O O . LYS A 1 203 ? 10.299 28.294 34.230 1.00 13.97 235 LYS A O 1
ATOM 1526 N N . ILE A 1 204 ? 11.442 26.907 35.570 1.00 13.44 236 ILE A N 1
ATOM 1527 C CA . ILE A 1 204 ? 12.708 27.181 34.896 1.00 13.93 236 ILE A CA 1
ATOM 1528 C C . ILE A 1 204 ? 12.668 26.750 33.435 1.00 13.90 236 ILE A C 1
ATOM 1529 O O . ILE A 1 204 ? 13.036 27.535 32.567 1.00 13.94 236 ILE A O 1
ATOM 1534 N N . LEU A 1 205 ? 12.287 25.504 33.176 1.00 15.15 237 LEU A N 1
ATOM 1535 C CA . LEU A 1 205 ? 12.104 25.028 31.775 1.00 15.78 237 LEU A CA 1
ATOM 1536 C C . LEU A 1 205 ? 11.237 25.979 30.915 1.00 17.11 237 LEU A C 1
ATOM 1537 O O . LEU A 1 205 ? 11.566 26.242 29.719 1.00 16.42 237 LEU A O 1
ATOM 1542 N N . ASN A 1 206 ? 10.144 26.517 31.484 1.00 16.98 238 ASN A N 1
ATOM 1543 C CA . ASN A 1 206 ? 9.219 27.400 30.740 1.00 17.31 238 ASN A CA 1
ATOM 1544 C C . ASN A 1 206 ? 9.884 28.729 30.388 1.00 16.80 238 ASN A C 1
ATOM 1545 O O . ASN A 1 206 ? 9.733 29.248 29.284 1.00 16.10 238 ASN A O 1
ATOM 1550 N N . ARG A 1 207 ? 10.672 29.245 31.334 1.00 15.81 239 ARG A N 1
ATOM 1551 C CA . ARG A 1 207 ? 11.432 30.458 31.139 1.00 16.43 239 ARG A CA 1
ATOM 1552 C C . ARG A 1 207 ? 12.524 30.244 30.092 1.00 15.91 239 ARG A C 1
ATOM 1553 O O . ARG A 1 207 ? 12.710 31.102 29.239 1.00 16.03 239 ARG A O 1
ATOM 1561 N N . MET A 1 208 ? 13.209 29.101 30.165 1.00 15.83 240 MET A N 1
ATOM 1562 C CA . MET A 1 208 ? 14.348 28.820 29.277 1.00 17.77 240 MET A CA 1
ATOM 1563 C C . MET A 1 208 ? 13.813 28.653 27.853 1.00 17.15 240 MET A C 1
ATOM 1564 O O . MET A 1 208 ? 14.421 29.158 26.911 1.00 16.72 240 MET A O 1
ATOM 1569 N N . TYR A 1 209 ? 12.659 27.995 27.719 1.00 17.09 241 TYR A N 1
ATOM 1570 C CA . TYR A 1 209 ? 12.006 27.862 26.401 1.00 17.60 241 TYR A CA 1
ATOM 1571 C C . TYR A 1 209 ? 11.691 29.230 25.766 1.00 18.63 241 TYR A C 1
ATOM 1572 O O . TYR A 1 209 ? 12.010 29.473 24.592 1.00 18.91 241 TYR A O 1
ATOM 1581 N N . ALA A 1 210 ? 11.032 30.094 26.533 1.00 19.17 242 ALA A N 1
ATOM 1582 C CA . ALA A 1 210 ? 10.641 31.419 26.091 1.00 19.46 242 ALA A CA 1
ATOM 1583 C C . ALA A 1 210 ? 11.834 32.266 25.682 1.00 19.87 242 ALA A C 1
ATOM 1584 O O . ALA A 1 210 ? 11.738 32.975 24.670 1.00 20.43 242 ALA A O 1
ATOM 1586 N N . VAL A 1 211 ? 12.941 32.229 26.443 1.00 18.47 243 VAL A N 1
ATOM 1587 C CA A VAL A 1 211 ? 14.066 33.080 26.072 0.50 17.20 243 VAL A CA 1
ATOM 1588 C CA B VAL A 1 211 ? 14.114 33.047 26.117 0.50 17.90 243 VAL A CA 1
ATOM 1589 C C . VAL A 1 211 ? 14.796 32.543 24.842 1.00 17.40 243 VAL A C 1
ATOM 1590 O O . VAL A 1 211 ? 15.239 33.340 24.038 1.00 17.49 243 VAL A O 1
ATOM 1597 N N . VAL A 1 212 ? 14.821 31.206 24.659 1.00 15.69 244 VAL A N 1
ATOM 1598 C CA . VAL A 1 212 ? 15.468 30.606 23.458 1.00 15.84 244 VAL A CA 1
ATOM 1599 C C . VAL A 1 212 ? 14.628 30.962 22.219 1.00 16.32 244 VAL A C 1
ATOM 1600 O O . VAL A 1 212 ? 15.171 31.390 21.154 1.00 16.40 244 VAL A O 1
ATOM 1604 N N . MET A 1 213 ? 13.310 30.820 22.356 1.00 16.47 245 MET A N 1
ATOM 1605 C CA . MET A 1 213 ? 12.428 31.079 21.216 1.00 17.64 245 MET A CA 1
ATOM 1606 C C . MET A 1 213 ? 12.386 32.550 20.870 1.00 17.91 245 MET A C 1
ATOM 1607 O O . MET A 1 213 ? 12.338 32.875 19.672 1.00 19.04 245 MET A O 1
ATOM 1612 N N . LYS A 1 214 ? 12.391 33.445 21.877 1.00 17.67 246 LYS A N 1
ATOM 1613 C CA . LYS A 1 214 ? 12.450 34.892 21.618 1.00 20.55 246 LYS A CA 1
ATOM 1614 C C . LYS A 1 214 ? 13.706 35.238 20.809 1.00 20.03 246 LYS A C 1
ATOM 1615 O O . LYS A 1 214 ? 13.643 35.994 19.841 1.00 19.89 246 LYS A O 1
ATOM 1621 N N . LYS A 1 215 ? 14.846 34.704 21.244 1.00 18.58 247 LYS A N 1
ATOM 1622 C CA . LYS A 1 215 ? 16.082 34.816 20.492 1.00 20.00 247 LYS A CA 1
ATOM 1623 C C . LYS A 1 215 ? 15.930 34.353 19.024 1.00 19.47 247 LYS A C 1
ATOM 1624 O O . LYS A 1 215 ? 16.310 35.103 18.091 1.00 18.63 247 LYS A O 1
ATOM 1630 N N . ALA A 1 216 ? 15.410 33.138 18.826 1.00 19.64 248 ALA A N 1
ATOM 1631 C CA . ALA A 1 216 ? 15.268 32.572 17.490 1.00 19.46 248 ALA A CA 1
ATOM 1632 C C . ALA A 1 216 ? 14.431 33.499 16.588 1.00 20.43 248 ALA A C 1
ATOM 1633 O O . ALA A 1 216 ? 14.835 33.797 15.465 1.00 19.24 248 ALA A O 1
ATOM 1635 N N . VAL A 1 217 ? 13.280 33.946 17.102 1.00 19.34 249 VAL A N 1
ATOM 1636 C CA . VAL A 1 217 ? 12.393 34.871 16.367 1.00 20.83 249 VAL A CA 1
ATOM 1637 C C . VAL A 1 217 ? 13.092 36.183 16.025 1.00 20.23 249 VAL A C 1
ATOM 1638 O O . VAL A 1 217 ? 12.946 36.704 14.897 1.00 21.11 249 VAL A O 1
ATOM 1642 N N . THR A 1 218 ? 13.851 36.723 16.985 1.00 19.58 250 THR A N 1
ATOM 1643 C CA . THR A 1 218 ? 14.570 37.979 16.781 1.00 20.37 250 THR A CA 1
ATOM 1644 C C . THR A 1 218 ? 15.660 37.838 15.701 1.00 20.10 250 THR A C 1
ATOM 1645 O O . THR A 1 218 ? 15.802 38.720 14.876 1.00 21.11 250 THR A O 1
ATOM 1649 N N . GLU A 1 219 ? 16.344 36.694 15.637 1.00 19.91 251 GLU A N 1
ATOM 1650 C CA . GLU A 1 219 ? 17.496 36.534 14.738 1.00 20.52 251 GLU A CA 1
ATOM 1651 C C . GLU A 1 219 ? 17.209 35.893 13.369 1.00 19.59 251 GLU A C 1
ATOM 1652 O O . GLU A 1 219 ? 18.006 36.062 12.431 1.00 19.92 251 GLU A O 1
ATOM 1658 N N . LEU A 1 220 ? 16.128 35.132 13.271 1.00 18.69 252 LEU A N 1
ATOM 1659 C CA . LEU A 1 220 ? 15.831 34.380 12.043 1.00 18.61 252 LEU A CA 1
ATOM 1660 C C . LEU A 1 220 ? 14.915 35.188 11.164 1.00 19.12 252 LEU A C 1
ATOM 1661 O O . LEU A 1 220 ? 13.761 34.816 10.883 1.00 19.68 252 LEU A O 1
ATOM 1666 N N . THR A 1 221 ? 15.453 36.331 10.768 1.00 19.54 253 THR A N 1
ATOM 1667 C CA . THR A 1 221 ? 14.734 37.281 9.948 1.00 20.04 253 THR A CA 1
ATOM 1668 C C . THR A 1 221 ? 15.034 37.024 8.485 1.00 19.92 253 THR A C 1
ATOM 1669 O O . THR A 1 221 ? 16.077 36.449 8.155 1.00 17.75 253 THR A O 1
ATOM 1673 N N . LYS A 1 222 ? 14.143 37.509 7.611 1.00 20.80 254 LYS A N 1
ATOM 1674 C CA . LYS A 1 222 ? 14.434 37.524 6.163 1.00 22.63 254 LYS A CA 1
ATOM 1675 C C . LYS A 1 222 ? 15.855 38.047 5.822 1.00 21.46 254 LYS A C 1
ATOM 1676 O O . LYS A 1 222 ? 16.605 37.393 5.094 1.00 20.58 254 LYS A O 1
ATOM 1682 N N . GLU A 1 223 ? 16.246 39.201 6.377 1.00 22.20 255 GLU A N 1
ATOM 1683 C CA . GLU A 1 223 ? 17.581 39.784 6.091 1.00 21.94 255 GLU A CA 1
ATOM 1684 C C . GLU A 1 223 ? 18.798 38.906 6.492 1.00 21.51 255 GLU A C 1
ATOM 1685 O O . GLU A 1 223 ? 19.803 38.853 5.763 1.00 21.03 255 GLU A O 1
ATOM 1691 N N . ASN A 1 224 ? 18.708 38.226 7.642 1.00 20.59 256 ASN A N 1
ATOM 1692 C CA . ASN A 1 224 ? 19.803 37.351 8.119 1.00 19.76 256 ASN A CA 1
ATOM 1693 C C . ASN A 1 224 ? 19.799 36.011 7.383 1.00 17.91 256 ASN A C 1
ATOM 1694 O O . ASN A 1 224 ? 20.855 35.507 7.019 1.00 18.12 256 ASN A O 1
ATOM 1699 N N . ILE A 1 225 ? 18.618 35.479 7.093 1.00 17.08 257 ILE A N 1
ATOM 1700 C CA . ILE A 1 225 ? 18.530 34.201 6.361 1.00 18.06 257 ILE A CA 1
ATOM 1701 C C . ILE A 1 225 ? 19.088 34.357 4.947 1.00 19.31 257 ILE A C 1
ATOM 1702 O O . ILE A 1 225 ? 19.793 33.476 4.448 1.00 18.96 257 ILE A O 1
ATOM 1707 N N . ASP A 1 226 ? 18.837 35.524 4.355 1.00 20.50 258 ASP A N 1
ATOM 1708 C CA . ASP A 1 226 ? 19.198 35.796 2.958 1.00 22.44 258 ASP A CA 1
ATOM 1709 C C . ASP A 1 226 ? 20.554 36.527 2.784 1.00 21.55 258 ASP A C 1
ATOM 1710 O O . ASP A 1 226 ? 20.929 36.958 1.666 1.00 20.20 258 ASP A O 1
ATOM 1715 N N . LYS A 1 227 ? 21.320 36.606 3.873 1.00 21.08 259 LYS A N 1
ATOM 1716 C CA . LYS A 1 227 ? 22.527 37.373 3.916 1.00 21.81 259 LYS A CA 1
ATOM 1717 C C . LYS A 1 227 ? 23.462 37.135 2.734 1.00 21.17 259 LYS A C 1
ATOM 1718 O O . LYS A 1 227 ? 24.003 38.095 2.219 1.00 22.69 259 LYS A O 1
ATOM 1724 N N . TYR A 1 228 ? 23.659 35.875 2.334 1.00 19.69 260 TYR A N 1
ATOM 1725 C CA . TYR A 1 228 ? 24.507 35.533 1.185 1.00 21.26 260 TYR A CA 1
ATOM 1726 C C . TYR A 1 228 ? 23.729 34.895 0.026 1.00 20.38 260 TYR A C 1
ATOM 1727 O O . TYR A 1 228 ? 24.283 34.047 -0.682 1.00 20.78 260 TYR A O 1
ATOM 1736 N N . ARG A 1 229 ? 22.470 35.270 -0.159 1.00 20.68 261 ARG A N 1
ATOM 1737 C CA . ARG A 1 229 ? 21.597 34.593 -1.146 1.00 22.81 261 ARG A CA 1
ATOM 1738 C C . ARG A 1 229 ? 22.195 34.553 -2.566 1.00 23.26 261 ARG A C 1
ATOM 1739 O O . ARG A 1 229 ? 22.265 33.481 -3.197 1.00 21.40 261 ARG A O 1
ATOM 1747 N N . GLU A 1 230 ? 22.657 35.701 -3.047 1.00 23.95 262 GLU A N 1
ATOM 1748 C CA . GLU A 1 230 ? 23.174 35.786 -4.440 1.00 24.22 262 GLU A CA 1
ATOM 1749 C C . GLU A 1 230 ? 24.370 34.871 -4.687 1.00 22.68 262 GLU A C 1
ATOM 1750 O O . GLU A 1 230 ? 24.383 34.140 -5.679 1.00 21.95 262 GLU A O 1
ATOM 1756 N N . ALA A 1 231 ? 25.339 34.891 -3.765 1.00 20.73 263 ALA A N 1
ATOM 1757 C CA . ALA A 1 231 ? 26.566 34.152 -3.907 1.00 20.21 263 ALA A CA 1
ATOM 1758 C C . ALA A 1 231 ? 26.254 32.676 -3.777 1.00 19.70 263 ALA A C 1
ATOM 1759 O O . ALA A 1 231 ? 26.836 31.883 -4.477 1.00 19.69 263 ALA A O 1
ATOM 1761 N N . ILE A 1 232 ? 25.338 32.324 -2.854 1.00 18.10 264 ILE A N 1
ATOM 1762 C CA . ILE A 1 232 ? 25.010 30.917 -2.654 1.00 17.74 264 ILE A CA 1
ATOM 1763 C C . ILE A 1 232 ? 24.274 30.353 -3.889 1.00 17.92 264 ILE A C 1
ATOM 1764 O O . ILE A 1 232 ? 24.593 29.253 -4.377 1.00 20.03 264 ILE A O 1
ATOM 1769 N N . ASP A 1 233 ? 23.291 31.100 -4.368 1.00 18.87 265 ASP A N 1
ATOM 1770 C CA . ASP A 1 233 ? 22.543 30.719 -5.560 1.00 20.46 265 ASP A CA 1
ATOM 1771 C C . ASP A 1 233 ? 23.397 30.624 -6.828 1.00 21.40 265 ASP A C 1
ATOM 1772 O O . ASP A 1 233 ? 23.176 29.716 -7.629 1.00 21.27 265 ASP A O 1
ATOM 1777 N N . ARG A 1 234 ? 24.359 31.543 -6.988 1.00 22.94 266 ARG A N 1
ATOM 1778 C CA . ARG A 1 234 ? 25.375 31.477 -8.081 1.00 23.41 266 ARG A CA 1
ATOM 1779 C C . ARG A 1 234 ? 26.222 30.201 -8.020 1.00 22.92 266 ARG A C 1
ATOM 1780 O O . ARG A 1 234 ? 26.331 29.498 -9.030 1.00 21.42 266 ARG A O 1
ATOM 1788 N N . MET A 1 235 ? 26.758 29.879 -6.835 1.00 21.25 267 MET A N 1
ATOM 1789 C CA . MET A 1 235 ? 27.572 28.680 -6.615 1.00 23.41 267 MET A CA 1
ATOM 1790 C C . MET A 1 235 ? 26.799 27.382 -6.908 1.00 21.23 267 MET A C 1
ATOM 1791 O O . MET A 1 235 ? 27.332 26.425 -7.492 1.00 22.32 267 MET A O 1
ATOM 1796 N N . LYS A 1 236 ? 25.546 27.355 -6.484 1.00 20.18 268 LYS A N 1
ATOM 1797 C CA . LYS A 1 236 ? 24.697 26.163 -6.600 1.00 20.03 268 LYS A CA 1
ATOM 1798 C C . LYS A 1 236 ? 23.990 26.015 -7.977 1.00 19.86 268 LYS A C 1
ATOM 1799 O O . LYS A 1 236 ? 23.406 24.975 -8.263 1.00 21.00 268 LYS A O 1
ATOM 1805 N N . GLY A 1 237 ? 24.033 27.047 -8.803 1.00 21.09 269 GLY A N 1
ATOM 1806 C CA . GLY A 1 237 ? 23.320 27.021 -10.085 1.00 20.55 269 GLY A CA 1
ATOM 1807 C C . GLY A 1 237 ? 21.811 27.144 -9.946 1.00 21.78 269 GLY A C 1
ATOM 1808 O O . GLY A 1 237 ? 21.059 26.652 -10.807 1.00 20.67 269 GLY A O 1
ATOM 1809 N N . PHE A 1 238 ? 21.353 27.785 -8.861 1.00 21.45 270 PHE A N 1
ATOM 1810 C CA . PHE A 1 238 ? 19.938 28.105 -8.674 1.00 22.95 270 PHE A CA 1
ATOM 1811 C C . PHE A 1 238 ? 19.605 29.304 -9.554 1.00 24.03 270 PHE A C 1
ATOM 1812 O O . PHE A 1 238 ? 19.956 30.457 -9.230 1.00 23.33 270 PHE A O 1
ATOM 1820 N N . LYS A 1 239 ? 18.929 29.068 -10.680 1.00 24.45 271 LYS A N 1
ATOM 1821 C CA . LYS A 1 239 ? 18.693 30.196 -11.623 1.00 26.40 271 LYS A CA 1
ATOM 1822 C C . LYS A 1 239 ? 17.322 30.869 -11.491 1.00 27.90 271 LYS A C 1
ATOM 1823 O O . LYS A 1 239 ? 16.278 30.207 -11.570 1.00 29.19 271 LYS A O 1
#

Sequence (221 aa):
ERMKTSSEHVTPLDFNYPIHIVQAPQNHHVVGILTPRIQVSDNLKPYIDKFQDALINQIQTIFEKRGYQVLRFQDEKALNAQDKRKIFSVLDLKGWVGILEDLKMNLKDPNNPNLLDTLVDQSSGSVVWFNFYEPESNRVVHDFAVEVGTFQAMTYTYKHNNSGGLNSSSNSSIIHEYLEKNKEDAIHKILNRMYAVVVMKKAVTELTKENIDKYREAIDRMKGFK

Radius of gyration: 22.32 Å; Cα contacts (8 Å, |Δi|>4): 418; chains: 1; bounding box: 31×32×80 Å

InterPro domains:
  IPR007876 Neuraminyllactose-binding hemagglutinin [PF05211] (21-271)
  IPR007876 Neuraminyllactose-binding hemagglutinin [PIRSF019714] (1-273)
  IPR038531 Neuraminyllactose-binding hemagglutinin superfamily [G3DSA:3.30.160.180] (51-278)

Organism: Helicobacter pylori (strain ATCC 700392 / 26695) (NCBI:txid85962)

Solvent-accessible surface area: 12238 Å² total; per-residue (Å²): 104,128,27,158,28,34,61,142,114,32,41,86,40,95,16,89,54,88,38,168,29,136,93,34,119,89,40,147,16,22,0,0,2,7,78,10,142,14,115,22,37,110,35,2,125,109,38,25,100,108,6,21,86,19,0,10,76,22,0,36,55,0,0,62,84,47,0,2,95,14,89,115,29,141,52,58,182,46,6,88,61,117,37,48,125,159,3,4,0,0,1,13,2,95,8,165,10,14,4,98,80,56,60,144,54,58,20,152,48,120,133,62,92,52,36,29,0,3,0,0,33,2,48,19,17,1,137,4,49,0,19,0,8,68,58,104,116,74,1,22,91,16,30,20,114,1,27,75,3,29,0,24,4,57,60,16,125,54,68,155,110,31,59,167,34,106,34,26,55,49,82,70,147,174,12,139,88,14,47,77,1,0,16,19,50,0,5,27,74,2,2,26,33,1,0,126,58,0,39,83,35,1,35,92,133,34,1,26,100,66,112,101,40,4,12,158,96,43,44,88,227

CATH classification: 3.30.160.180

Secondary structure (DSSP, 8-state):
-EEE--SS-PPPP----------PPP---EEEEEPPEEEE-GGGHHHHHHHHHHHHHHHHHHHHHTT-EEEEESSGGGS-HHHHHH-SEEEEEEEEEEEEEEEEEE---TT-TTEEEEEEEEEEEEEEEEE-TTT--EEEEEEEE----EEEEEEEE--TT-S--TTT---GGG-HHHHHHHHHHHHHHHHHHHHHHHHHH--HHHHTTTHHHHHHHHT--

Foldseek 3Di:
DEAEFDLPDQDDFDLDDDDDAAQDAAPPAAEEEEQEAEAEDPVCVVPVVVNSVSLVVVLCVLCRSVRYHYHYAHDLVRQDPVNLLRHLKYKYKYWYKYKAFQDKAQPPDPVARQKIFGKIFIFIKMKMFIARSVPRHTLDIDIGTLRHYIYTQAMFGADPVGDDDPRPPDDVVSRPSSVSSRVSVSSNVSSNRVVVVSSVQVDPCSSCVPVVVSCVSSVVD